Protein 1OQJ (pdb70)

Organism: Homo sapiens (NCBI:txid9606)

Solvent-accessible surface area: 10038 Å² total; per-residue (Å²): 127,72,23,30,0,19,8,1,14,0,44,183,26,118,9,20,1,4,61,89,85,0,46,10,36,0,58,102,42,135,0,0,63,32,130,120,112,74,11,6,0,108,104,0,6,113,109,18,55,92,46,137,93,193,42,20,27,109,8,1,95,0,10,23,63,49,0,75,103,17,12,98,67,52,136,1,33,6,63,93,45,126,173,61,58,44,133,102,22,125,134,82,71,18,0,1,26,2,36,4,62,179,34,152,11,29,3,8,43,126,77,0,41,9,35,0,57,85,41,127,0,0,62,26,114,107,109,70,12,12,1,110,77,0,14,99,91,24,22,65,87,83,182,101,64,15,29,138,16,2,96,0,22,48,20,33,1,84,129,0,30,90,77,38,36,5,48,14,51,87,41,120,167,74,59,49,128,99,84

Nearest PDB structures (foldseek):
  1oqj-assembly2_B  TM=9.437E-01  e=1.261E-17  Homo sapiens
  8j70-assembly1_A  TM=8.769E-01  e=4.399E-07  Homo sapiens
  8j71-assembly1_A  TM=8.563E-01  e=8.256E-07  Homo sapiens
  8j71-assembly1_B  TM=8.701E-01  e=1.347E-06  Homo sapiens
  1ufn-assembly1_A  TM=8.666E-01  e=1.355E-05  Mus musculus

InterPro domains:
  IPR000770 SAND domain [PF01342] (91-164)
  IPR000770 SAND domain [PS50864] (82-166)
  IPR000770 SAND domain [SM00258] (93-166)
  IPR010919 SAND-like domain superfamily [G3DSA:3.10.390.10] (86-182)
  IPR010919 SAND-like domain superfamily [SSF63763] (92-179)
  IPR059099 GMEB1/2/Spe-44-like domain [PF25892] (251-361)

Secondary structure (DSSP, 8-state):
--EEEEEEEETTEEEEEEGGG--TT-TTS--EEETTEEE-HHHHHHHTT-GGGS-HHHHSEETTEEHHHHHHTTSS--TTTTT---S---/---EEEEEEETTEEEEEEGGG--TT-TTSS-EEETTEEE-HHHHHHHHHTT-S--HHHH-EETTEEHHHHHHTTSS--TTTTT---S--

CATH classification: 3.10.390.10

GO terms:
  GO:0042802 identical protein binding (F, IPI)
  GO:0005515 protein binding (F, IPI)
  GO:0005737 cytoplasm (C, IDA)
  GO:0043066 negative regulation of apoptotic process (P, IDA)
  GO:0030674 protein-macromolecule adaptor activity (F, IDA)
  GO:0005634 nucleus (C, IDA)
  GO:0000978 RNA polymerase II cis-regulatory region sequence-specific DNA binding (F, IDA)
  GO:1990837 sequence-specific double-stranded DNA binding (F, IDA)
  GO:0001228 DNA-binding transcription activator activity, RNA polymerase II-specific (F, TAS)
  GO:0051008 Hsp27 protein binding (F, IPI)
  GO:0005634 nucleus (C, TAS)
  GO:0005654 nucleoplasm (C, IDA)

Sequence (179 aa):
DMEIAYPITCGESKAILLWKKFVCPGINVKCVKFNDQLISPKHFVHLAGKSTLKDWKRAIRLGGIMLRKMMDSGQIDFYQHDKVCSNTCRDMEIAYPITCGESKAILLWKKFVCPGINVKCVKFNDQLISPKHFVHLAGKSTLKDWKRAIRLGGIMLRKMMDSGQIDFYQHDKVCSNTC

Foldseek 3Di:
DDQDWAWKDFQHAIWIFRQQQCAPLQQAGQGIQHPNDGGGLVVRNVVSPNVVVVCSQQRMGGVNHRNVVCQVVVNRHHNVCVPGYPVPSD/DDFDWFWKDFANFIWIFGQQQCAPPQQFTQGIQGPNDGGGLVVRCVVRVVPDPDPSQQRMDTVNHRNVVCVVVVVDHHRVHVPGYPVPD

Radius of gyration: 16.33 Å; Cα contacts (8 Å, |Δi|>4): 373; chains: 2; bounding box: 36×46×46 Å

Structure (mmCIF, N/CA/C/O backbone):
data_1OQJ
#
_entry.id   1OQJ
#
_cell.length_a   40.946
_cell.length_b   49.077
_cell.length_c   88.903
_cell.angle_alpha   90.00
_cell.angle_beta   90.00
_cell.angle_gamma   90.00
#
_symmetry.space_group_name_H-M   'P 21 21 21'
#
loop_
_entity.id
_entity.type
_entity.pdbx_description
1 polymer 'Glucocorticoid Modulatory Element Binding protein-1'
2 non-polymer 'ZINC ION'
3 water water
#
loop_
_atom_site.group_PDB
_atom_site.id
_atom_site.type_symbol
_atom_site.label_atom_id
_atom_site.label_alt_id
_atom_site.label_comp_id
_atom_site.label_asym_id
_atom_site.label_entity_id
_atom_site.label_seq_id
_atom_site.pdbx_PDB_ins_code
_atom_site.Cartn_x
_atom_site.Cartn_y
_atom_site.Cartn_z
_atom_site.occupancy
_atom_site.B_iso_or_equiv
_atom_site.auth_seq_id
_atom_site.auth_comp_id
_atom_site.auth_asym_id
_atom_site.auth_atom_id
_atom_site.pdbx_PDB_model_num
ATOM 1 N N . ASP A 1 5 ? 25.144 24.535 6.158 1.00 29.98 90 ASP A N 1
ATOM 2 C CA . ASP A 1 5 ? 23.879 25.096 6.706 1.00 29.25 90 ASP A CA 1
ATOM 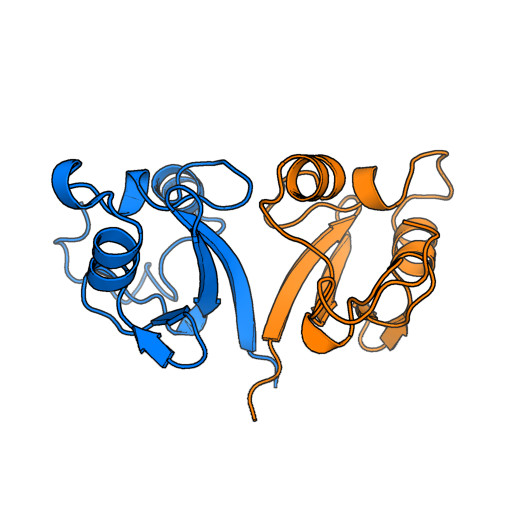3 C C . ASP A 1 5 ? 23.307 24.255 7.832 1.00 28.43 90 ASP A C 1
ATOM 4 O O . ASP A 1 5 ? 23.957 24.045 8.857 1.00 29.95 90 ASP A O 1
ATOM 5 N N . MET A 1 6 ? 22.082 23.774 7.647 1.00 26.17 91 MET A N 1
ATOM 6 C CA . MET A 1 6 ? 21.427 22.950 8.655 1.00 23.07 91 MET A CA 1
ATOM 7 C C . MET A 1 6 ? 21.226 21.537 8.129 1.00 19.97 91 MET A C 1
ATOM 8 O O . MET A 1 6 ? 21.097 21.329 6.924 1.00 20.62 91 MET A O 1
ATOM 13 N N . GLU A 1 7 ? 21.208 20.565 9.036 1.00 15.23 92 GLU A N 1
ATOM 14 C CA . GLU A 1 7 ? 21.012 19.175 8.646 1.00 11.84 92 GLU A CA 1
ATOM 15 C C . GLU A 1 7 ? 19.525 18.847 8.770 1.00 10.91 92 GLU A C 1
ATOM 16 O O . GLU A 1 7 ? 19.036 18.531 9.856 1.00 10.18 92 GLU A O 1
ATOM 22 N N . ILE A 1 8 ? 18.808 18.939 7.655 1.00 8.75 93 ILE A N 1
ATOM 23 C CA . ILE A 1 8 ? 17.377 18.655 7.638 1.00 9.22 93 ILE A CA 1
ATOM 24 C C . ILE A 1 8 ? 17.141 17.227 8.099 1.00 7.76 93 ILE A C 1
ATOM 25 O O . ILE A 1 8 ? 17.760 16.285 7.593 1.00 9.26 93 ILE A O 1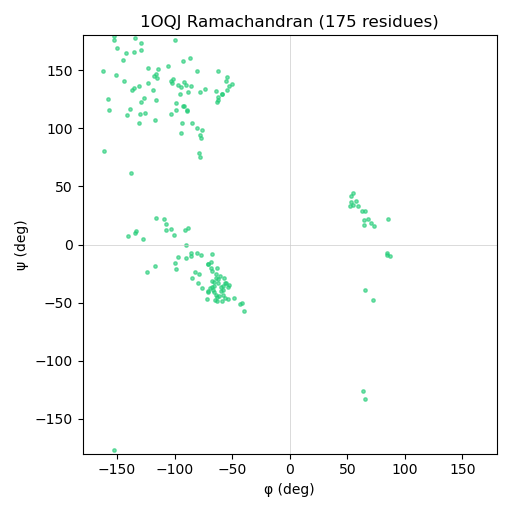
ATOM 30 N N . ALA A 1 9 ? 16.229 17.062 9.052 1.00 7.17 94 ALA A N 1
ATOM 31 C CA . ALA A 1 9 ? 15.959 15.742 9.604 1.00 7.39 94 ALA A CA 1
ATOM 32 C C . ALA A 1 9 ? 14.549 15.591 10.143 1.00 7.33 94 ALA A C 1
ATOM 33 O O . ALA A 1 9 ? 13.770 16.544 10.168 1.00 7.50 94 ALA A O 1
ATOM 35 N N . TYR A 1 10 ? 14.226 14.375 10.574 1.00 6.99 95 TYR A N 1
ATOM 36 C CA . TYR A 1 10 ? 12.919 14.084 11.152 1.00 6.63 95 TYR A CA 1
ATOM 37 C C . TYR A 1 10 ? 13.052 13.078 12.281 1.00 7.38 95 TYR A C 1
ATOM 38 O O . TYR A 1 10 ? 13.852 12.143 12.200 1.00 7.75 95 TYR A O 1
ATOM 47 N N . PRO A 1 11 ? 12.284 13.269 13.359 1.00 8.01 96 PRO A N 1
ATOM 48 C CA . PRO A 1 11 ? 12.335 12.337 14.485 1.00 8.15 96 PRO A CA 1
ATOM 49 C C . PRO A 1 11 ? 11.528 11.107 14.070 1.00 8.96 96 PRO A C 1
ATOM 50 O O . PRO A 1 11 ? 10.404 11.237 13.568 1.00 9.12 96 PRO A O 1
ATOM 54 N N . ILE A 1 12 ? 12.104 9.922 14.252 1.00 7.33 97 ILE A N 1
ATOM 55 C CA . ILE A 1 12 ? 11.415 8.687 13.888 1.00 9.16 97 ILE A CA 1
ATOM 56 C C . ILE A 1 12 ? 11.435 7.700 15.045 1.00 8.86 97 ILE A C 1
ATOM 57 O O . ILE A 1 12 ? 12.156 7.888 16.027 1.00 8.64 97 ILE A O 1
ATOM 62 N N . THR A 1 13 ? 10.626 6.653 14.927 1.00 7.30 98 THR A N 1
ATOM 63 C CA . THR A 1 13 ? 10.565 5.620 15.949 1.00 8.52 98 THR A CA 1
ATOM 64 C C . THR A 1 13 ? 10.392 4.257 15.301 1.00 8.29 98 THR A C 1
ATOM 65 O O . THR A 1 13 ? 10.077 4.142 14.115 1.00 9.48 98 THR A O 1
ATOM 69 N N . CYS A 1 14 ? 10.635 3.225 16.094 1.00 9.66 99 CYS A N 1
ATOM 70 C CA . CYS A 1 14 ? 10.447 1.848 15.669 1.00 9.10 99 CYS A CA 1
ATOM 71 C C . CYS A 1 14 ? 10.259 1.128 16.985 1.00 12.17 99 CYS A C 1
ATOM 72 O O . CYS A 1 14 ? 11.162 1.105 17.817 1.00 10.72 99 CYS A O 1
ATOM 75 N N . GLY A 1 15 ? 9.077 0.557 17.181 1.00 13.00 100 GLY A N 1
ATOM 76 C CA . GLY A 1 15 ? 8.811 -0.106 18.439 1.00 13.38 100 GLY A CA 1
ATOM 77 C C . GLY A 1 15 ? 8.870 0.979 19.497 1.00 13.43 100 GLY A C 1
ATOM 78 O O . GLY A 1 15 ? 8.204 2.007 19.369 1.00 14.22 100 GLY A O 1
ATOM 79 N N . GLU A 1 16 ? 9.682 0.778 20.528 1.00 13.88 101 GLU A N 1
ATOM 80 C CA . GLU A 1 16 ? 9.808 1.769 21.588 1.00 14.73 101 GLU A CA 1
ATOM 81 C C . GLU A 1 16 ? 11.146 2.498 21.508 1.00 14.58 101 GLU A C 1
ATOM 82 O O . GLU A 1 16 ? 11.579 3.129 22.472 1.00 15.47 101 GLU A O 1
ATOM 88 N N . SER A 1 17 ? 11.787 2.413 20.345 1.00 13.03 102 SER A N 1
ATOM 89 C CA . SER A 1 17 ? 13.077 3.059 20.117 1.00 12.06 102 SER A CA 1
ATOM 90 C C . SER A 1 17 ? 12.928 4.357 19.325 1.00 11.93 102 SER A C 1
ATOM 91 O O . SER A 1 17 ? 12.105 4.446 18.410 1.00 11.30 102 SER A O 1
ATOM 94 N N . LYS A 1 18 ? 13.733 5.356 19.682 1.00 10.19 103 LYS A N 1
ATOM 95 C CA . LYS A 1 18 ? 13.711 6.656 19.013 1.00 9.79 103 LYS A CA 1
ATOM 96 C C . LYS A 1 18 ? 15.030 6.916 18.299 1.00 9.36 103 LYS A C 1
ATOM 97 O O . LYS A 1 18 ? 16.100 6.562 18.796 1.00 10.51 103 LYS A O 1
ATOM 103 N N . ALA A 1 19 ? 14.948 7.548 17.136 1.00 7.78 104 ALA A N 1
ATOM 104 C CA . ALA A 1 19 ? 16.136 7.871 16.363 1.00 6.95 104 ALA A CA 1
ATOM 105 C C . ALA A 1 19 ? 15.851 9.096 15.512 1.00 7.35 104 ALA A C 1
ATOM 106 O O . ALA A 1 19 ? 14.748 9.652 15.558 1.00 8.76 104 ALA A O 1
ATOM 108 N N . ILE A 1 20 ? 16.851 9.519 14.747 1.00 6.88 105 ILE A N 1
ATOM 109 C CA . ILE A 1 20 ? 16.715 10.688 13.888 1.00 8.16 105 ILE A CA 1
ATOM 110 C C . ILE A 1 20 ? 17.089 10.342 12.456 1.00 8.63 105 ILE A C 1
ATOM 111 O O . ILE A 1 20 ? 18.167 9.812 12.198 1.00 8.63 105 ILE A O 1
ATOM 116 N N . LEU A 1 21 ? 16.186 10.635 11.528 1.00 7.01 106 LEU A N 1
ATOM 117 C CA . LEU A 1 21 ? 16.434 10.374 10.115 1.00 6.45 106 LEU A CA 1
ATOM 118 C C . LEU A 1 21 ? 17.045 11.622 9.481 1.00 7.45 106 LEU A C 1
ATOM 119 O O . LEU A 1 21 ? 16.428 12.684 9.499 1.00 7.83 106 LEU A O 1
ATOM 124 N N . LEU A 1 22 ? 18.260 11.502 8.947 1.00 7.31 107 LEU A N 1
ATOM 125 C CA . LEU A 1 22 ? 18.906 12.632 8.275 1.00 7.93 107 LEU A CA 1
ATOM 126 C C . LEU A 1 22 ? 18.356 12.565 6.854 1.00 8.46 107 LEU A C 1
ATOM 127 O O . LEU A 1 22 ? 18.765 11.720 6.053 1.00 8.87 107 LEU A O 1
ATOM 132 N N . TRP A 1 23 ? 17.428 13.466 6.542 1.00 8.60 108 TRP A N 1
ATOM 133 C CA . TRP A 1 23 ? 16.753 13.444 5.250 1.00 7.77 108 TRP A CA 1
ATOM 134 C C . TRP A 1 23 ? 17.577 13.446 3.972 1.00 7.28 108 TRP A C 1
ATOM 135 O O . TRP A 1 23 ? 17.299 12.659 3.067 1.00 6.62 108 TRP A O 1
ATOM 146 N N . LYS A 1 24 ? 18.570 14.319 3.866 1.00 7.73 109 LYS A N 1
ATOM 147 C CA . LYS A 1 24 ? 19.356 14.332 2.641 1.00 7.78 109 LYS A CA 1
ATOM 148 C C . LYS A 1 24 ? 20.212 13.079 2.475 1.00 7.73 109 LYS A C 1
ATOM 149 O O . LYS A 1 24 ? 20.610 12.751 1.361 1.00 8.65 109 LYS A O 1
ATOM 155 N N . LYS A 1 25 ? 20.475 12.370 3.573 1.00 8.52 110 LYS A N 1
ATOM 156 C CA . LYS A 1 25 ? 21.254 11.130 3.512 1.00 8.41 110 LYS A CA 1
ATOM 157 C C . LYS A 1 25 ? 20.338 9.940 3.196 1.00 7.93 110 LYS A C 1
ATOM 158 O O . LYS A 1 25 ? 20.809 8.836 2.919 1.00 8.05 110 LYS A O 1
ATOM 164 N N . PHE A 1 26 ? 19.031 10.184 3.244 1.00 8.41 111 PHE A N 1
ATOM 165 C CA . PHE A 1 26 ? 18.003 9.171 2.984 1.00 7.30 111 PHE A CA 1
ATOM 166 C C . PHE A 1 26 ? 17.867 8.988 1.468 1.00 7.60 111 PHE A C 1
ATOM 167 O O . PHE A 1 26 ? 16.937 9.496 0.846 1.00 8.13 111 PHE A O 1
ATOM 175 N N . VAL A 1 27 ? 18.806 8.242 0.893 1.00 7.58 112 VAL A N 1
ATOM 176 C CA . VAL A 1 27 ? 18.867 8.009 -0.547 1.00 9.07 112 VAL A CA 1
ATOM 177 C C . VAL A 1 27 ? 18.350 6.632 -0.953 1.00 8.21 112 VAL A C 1
ATOM 178 O O . VAL A 1 27 ? 18.620 5.638 -0.282 1.00 9.32 112 VAL A O 1
ATOM 182 N N . CYS A 1 28 ? 17.605 6.577 -2.053 1.00 7.63 113 CYS A N 1
ATOM 183 C CA . CYS A 1 28 ? 17.062 5.307 -2.532 1.00 8.90 113 CYS A CA 1
ATOM 184 C C . CYS A 1 28 ? 18.188 4.294 -2.721 1.00 9.18 113 CYS A C 1
ATOM 185 O O . CYS A 1 28 ? 19.252 4.638 -3.235 1.00 10.06 113 CYS A O 1
ATOM 188 N N . PRO A 1 29 ? 17.949 3.014 -2.369 1.00 9.85 114 PRO A N 1
ATOM 189 C CA . PRO A 1 29 ? 16.725 2.423 -1.813 1.00 10.21 114 PRO A CA 1
ATOM 190 C C . PRO A 1 29 ? 16.620 2.467 -0.288 1.00 10.04 114 PRO A C 1
ATOM 191 O O . PRO A 1 29 ? 15.797 1.763 0.308 1.00 10.23 114 PRO A O 1
ATOM 195 N N . GLY A 1 30 ? 17.475 3.276 0.330 1.00 9.46 115 GLY A N 1
ATOM 196 C CA . GLY A 1 30 ? 17.470 3.461 1.770 1.00 11.16 115 GLY A CA 1
ATOM 197 C C . GLY A 1 30 ? 17.814 2.337 2.730 1.00 10.21 115 GLY A C 1
ATOM 198 O O . GLY A 1 30 ? 18.483 2.581 3.735 1.00 9.99 115 GLY A O 1
ATOM 199 N N . ILE A 1 31 ? 17.378 1.116 2.438 1.00 10.81 116 ILE A N 1
ATOM 200 C CA . ILE A 1 31 ? 17.597 -0.016 3.341 1.00 11.30 116 ILE A CA 1
ATOM 201 C C . ILE A 1 31 ? 18.986 -0.155 3.981 1.00 10.26 116 ILE A C 1
ATOM 202 O O . ILE A 1 31 ? 19.089 -0.295 5.206 1.00 9.87 116 ILE A O 1
ATOM 207 N N . ASN A 1 32 ? 20.046 -0.106 3.177 1.00 10.54 117 ASN A N 1
ATOM 208 C CA . ASN A 1 32 ? 21.403 -0.237 3.711 1.00 11.42 117 ASN A CA 1
ATOM 209 C C . ASN A 1 32 ? 22.201 1.059 3.673 1.00 11.23 117 ASN A C 1
ATOM 210 O O . ASN A 1 32 ? 23.433 1.041 3.703 1.00 13.72 117 ASN A O 1
ATOM 215 N N . VAL A 1 33 ? 21.496 2.182 3.620 1.00 10.14 118 VAL A N 1
ATOM 216 C CA . VAL A 1 33 ? 22.145 3.486 3.578 1.00 9.56 118 VAL A CA 1
ATOM 217 C C . VAL A 1 33 ? 22.225 4.036 4.993 1.00 9.51 118 VAL A C 1
ATOM 218 O O . VAL A 1 33 ? 21.224 4.052 5.709 1.00 9.78 118 VAL A O 1
ATOM 222 N N . LYS A 1 34 ? 23.411 4.477 5.402 1.00 11.01 119 LYS A N 1
ATOM 223 C CA . LYS A 1 34 ? 23.573 5.021 6.743 1.00 10.71 119 LYS A CA 1
ATOM 224 C C . LYS A 1 34 ? 22.980 6.425 6.775 1.00 12.23 119 LYS A C 1
ATOM 225 O O . LYS A 1 34 ? 23.609 7.400 6.358 1.00 14.77 119 LYS A O 1
ATOM 231 N N . CYS A 1 35 ? 21.748 6.511 7.265 1.00 8.54 120 CYS A N 1
ATOM 232 C CA . CYS A 1 35 ? 21.039 7.778 7.322 1.00 8.75 120 CYS A CA 1
ATOM 233 C C . CYS A 1 35 ? 20.229 7.954 8.601 1.00 9.34 120 CYS A C 1
ATOM 234 O O . CYS A 1 35 ? 19.466 8.909 8.734 1.00 10.01 120 CYS A O 1
ATOM 237 N N . VAL A 1 36 ? 20.395 7.032 9.541 1.00 8.54 121 VAL A N 1
ATOM 238 C CA . VAL A 1 36 ? 19.671 7.101 10.803 1.00 9.07 121 VAL A CA 1
ATOM 239 C C . VAL A 1 36 ? 20.631 7.288 11.971 1.00 8.42 121 VAL A C 1
ATOM 240 O O . VAL A 1 36 ? 21.560 6.501 12.144 1.00 9.58 121 VAL A O 1
ATOM 244 N N . LYS A 1 37 ? 20.416 8.334 12.764 1.00 8.21 122 LYS A N 1
ATOM 245 C CA . LYS A 1 37 ? 21.266 8.573 13.925 1.00 9.23 122 LYS A CA 1
ATOM 246 C C . LYS A 1 37 ? 20.590 7.897 15.116 1.00 10.08 122 LYS A C 1
ATOM 247 O O . LYS A 1 37 ? 19.457 8.231 15.475 1.00 9.73 122 LYS A O 1
ATOM 253 N N . PHE A 1 38 ? 21.289 6.933 15.708 1.00 9.35 123 PHE A N 1
ATOM 254 C CA . PHE A 1 38 ? 20.779 6.172 16.841 1.00 9.66 123 PHE A CA 1
ATOM 255 C C . PHE A 1 38 ? 21.922 6.008 17.835 1.00 10.57 123 PHE A C 1
ATOM 256 O O . PHE A 1 38 ? 22.940 5.390 17.519 1.00 10.35 123 PHE A O 1
ATOM 264 N N . ASN A 1 39 ? 21.749 6.571 19.027 1.00 11.64 124 ASN A N 1
ATOM 265 C CA . ASN A 1 39 ? 22.772 6.524 20.067 1.00 13.26 124 ASN A CA 1
ATOM 266 C C . ASN A 1 39 ? 24.105 7.077 19.569 1.00 13.78 124 ASN A C 1
ATOM 267 O O . ASN A 1 39 ? 25.176 6.515 19.814 1.00 14.53 124 ASN A O 1
ATOM 272 N N . ASP A 1 40 ? 24.008 8.203 18.867 1.00 14.93 125 ASP A N 1
ATOM 273 C CA . ASP A 1 40 ? 25.146 8.927 18.310 1.00 16.28 125 ASP A CA 1
ATOM 274 C C . ASP A 1 40 ? 25.924 8.171 17.240 1.00 14.69 125 ASP A C 1
ATOM 275 O O . ASP A 1 40 ? 27.086 8.479 16.973 1.00 17.76 125 ASP A O 1
ATOM 280 N N . GLN A 1 41 ? 25.284 7.180 16.633 1.00 12.89 126 GLN A N 1
ATOM 281 C CA . GLN A 1 41 ? 25.919 6.410 15.576 1.00 12.24 126 GLN A CA 1
ATOM 282 C C . GLN A 1 41 ? 25.048 6.486 14.327 1.00 10.25 126 GLN A C 1
ATOM 283 O O . GLN A 1 41 ? 23.825 6.418 14.421 1.00 11.66 126 GLN A O 1
ATOM 289 N N . LEU A 1 42 ? 25.672 6.643 13.164 1.00 11.38 127 LEU A N 1
ATOM 290 C CA . LEU A 1 42 ? 24.915 6.700 11.923 1.00 11.94 127 LEU A CA 1
ATOM 291 C C . LEU A 1 42 ? 24.785 5.266 11.424 1.00 11.68 127 LEU A C 1
ATOM 292 O O .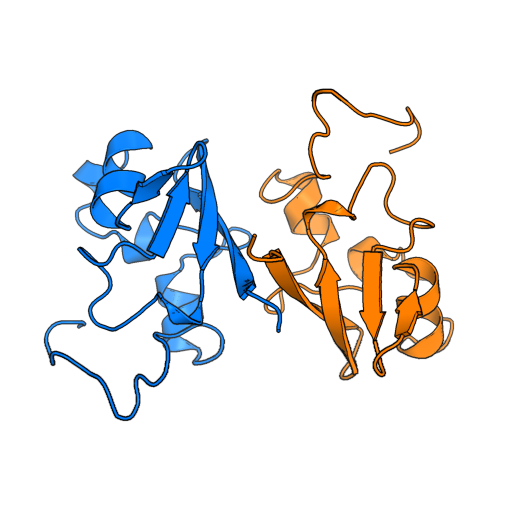 LEU A 1 42 ? 25.791 4.615 11.113 1.00 13.96 127 LEU A O 1
ATOM 297 N N . ILE A 1 43 ? 23.554 4.768 11.369 1.00 9.37 128 ILE A N 1
ATOM 298 C CA . ILE A 1 43 ? 23.305 3.403 10.916 1.00 8.82 128 ILE A CA 1
ATOM 299 C C . ILE A 1 43 ? 22.228 3.372 9.841 1.00 7.98 128 ILE A C 1
ATOM 300 O O . ILE A 1 43 ? 21.598 4.384 9.541 1.00 9.13 128 ILE A O 1
ATOM 305 N N . SER A 1 44 ? 22.017 2.199 9.263 1.00 9.12 129 SER A N 1
ATOM 306 C CA . SER A 1 44 ? 21.014 2.049 8.222 1.00 7.99 129 SER A CA 1
ATOM 307 C C . SER A 1 44 ? 19.641 1.755 8.812 1.00 8.64 129 SER A C 1
ATOM 308 O O . SER A 1 44 ? 19.522 1.336 9.962 1.00 8.92 129 SER A O 1
ATOM 311 N N . PRO A 1 45 ? 18.581 1.982 8.023 1.00 10.06 130 PRO A N 1
ATOM 312 C CA . PRO A 1 45 ? 17.220 1.714 8.488 1.00 9.04 130 PRO A CA 1
ATOM 313 C C . PRO A 1 45 ? 17.083 0.228 8.848 1.00 9.27 130 PRO A C 1
ATOM 314 O O . PRO A 1 45 ? 16.390 -0.122 9.801 1.00 10.39 130 PRO A O 1
ATOM 318 N N . LYS A 1 46 ? 17.746 -0.639 8.084 1.00 9.83 131 LYS A N 1
ATOM 319 C CA . LYS A 1 46 ? 17.681 -2.073 8.350 1.00 10.20 131 LYS A CA 1
ATOM 320 C C . LYS A 1 46 ? 18.235 -2.380 9.736 1.00 10.61 131 LYS A C 1
ATOM 321 O O . LYS A 1 46 ? 17.647 -3.159 10.488 1.00 11.01 131 LYS A O 1
ATOM 327 N N . HIS A 1 47 ? 19.361 -1.765 10.082 1.00 10.34 132 HIS A N 1
ATOM 328 C CA . HIS A 1 47 ? 19.955 -2.003 11.392 1.00 9.53 132 HIS A CA 1
ATOM 329 C C . HIS A 1 47 ? 19.138 -1.375 12.512 1.00 9.64 132 HIS A C 1
ATOM 330 O O . HIS A 1 47 ? 18.972 -1.980 13.573 1.00 8.98 132 HIS A O 1
ATOM 337 N N . PHE A 1 48 ? 18.620 -0.172 12.286 1.00 9.47 133 PHE A N 1
ATOM 338 C CA . PHE A 1 48 ? 17.801 0.472 13.302 1.00 9.67 133 PHE A CA 1
ATOM 339 C C . PHE A 1 48 ? 16.598 -0.418 13.614 1.00 9.24 133 PHE A C 1
ATOM 340 O O . PHE A 1 48 ? 16.291 -0.684 14.776 1.00 10.05 133 PHE A O 1
ATOM 348 N N . VAL A 1 49 ? 15.924 -0.880 12.566 1.00 10.18 134 VAL A N 1
ATOM 349 C CA . VAL A 1 49 ? 14.759 -1.739 12.725 1.00 9.97 134 VAL A CA 1
ATOM 350 C C . VAL A 1 49 ? 15.112 -3.022 13.474 1.00 9.68 134 VAL A C 1
ATOM 351 O O . VAL A 1 49 ? 14.345 -3.486 14.321 1.00 10.14 134 VAL A O 1
ATOM 355 N N . HIS A 1 50 ? 16.278 -3.587 13.177 1.00 9.84 135 HIS A N 1
ATOM 356 C CA . HIS A 1 50 ? 16.686 -4.808 13.850 1.00 11.32 135 HIS A CA 1
ATOM 357 C C . HIS A 1 50 ? 16.904 -4.574 15.336 1.00 11.52 135 HIS A C 1
ATOM 358 O O . HIS A 1 50 ? 16.422 -5.341 16.171 1.00 11.73 135 HIS A O 1
ATOM 365 N N . LEU A 1 51 ? 17.643 -3.517 15.659 1.00 11.63 136 LEU A N 1
ATOM 366 C CA . LEU A 1 51 ? 17.932 -3.189 17.049 1.00 10.14 136 LEU A CA 1
ATOM 367 C C . LEU A 1 51 ? 16.668 -2.830 17.819 1.00 11.25 136 LEU A C 1
ATOM 368 O O . LEU A 1 51 ? 16.591 -3.038 19.033 1.00 13.01 136 LEU A O 1
ATOM 373 N N . ALA A 1 52 ? 15.679 -2.291 17.109 1.00 11.35 137 ALA A N 1
ATOM 374 C CA . ALA A 1 52 ? 14.410 -1.911 17.716 1.00 11.54 137 ALA A CA 1
ATOM 375 C C . ALA A 1 52 ? 13.515 -3.140 17.877 1.00 12.35 137 ALA A C 1
ATOM 376 O O . ALA A 1 52 ? 12.445 -3.059 18.481 1.00 14.07 137 ALA A O 1
ATOM 378 N N . GLY A 1 53 ? 13.957 -4.264 17.315 1.00 12.01 138 GLY A N 1
ATOM 379 C CA . GLY A 1 53 ? 13.221 -5.512 17.433 1.00 13.64 138 GLY A CA 1
ATOM 380 C C . GLY A 1 53 ? 12.099 -5.805 16.457 1.00 13.80 138 GLY A C 1
ATOM 381 O O . GLY A 1 53 ? 11.237 -6.638 16.752 1.00 15.82 138 GLY A O 1
ATOM 382 N N . LYS A 1 54 ? 12.104 -5.166 15.291 1.00 12.91 139 LYS A N 1
ATOM 383 C CA . LYS A 1 54 ? 11.041 -5.387 14.311 1.00 14.36 139 LYS A CA 1
ATOM 384 C C . LYS A 1 54 ? 11.482 -6.014 12.984 1.00 14.53 139 LYS A C 1
ATOM 385 O O . LYS A 1 54 ? 10.794 -5.864 11.973 1.00 14.92 139 LYS A O 1
ATOM 391 N N . SER A 1 55 ? 12.612 -6.715 12.978 1.00 14.07 140 SER A N 1
ATOM 392 C CA . SER A 1 55 ? 13.102 -7.350 11.756 1.00 15.59 140 SER A CA 1
ATOM 393 C C . SER A 1 55 ? 12.175 -8.440 11.222 1.00 16.55 140 SER A C 1
ATOM 394 O O . SER A 1 55 ? 12.183 -8.731 10.026 1.00 16.18 140 SER A O 1
ATOM 397 N N . THR A 1 56 ? 11.385 -9.045 12.103 1.00 17.68 141 THR A N 1
ATOM 398 C CA . THR A 1 56 ? 10.476 -10.114 11.692 1.00 19.63 141 THR A CA 1
ATOM 399 C C . THR A 1 56 ? 9.344 -9.643 10.786 1.00 20.79 141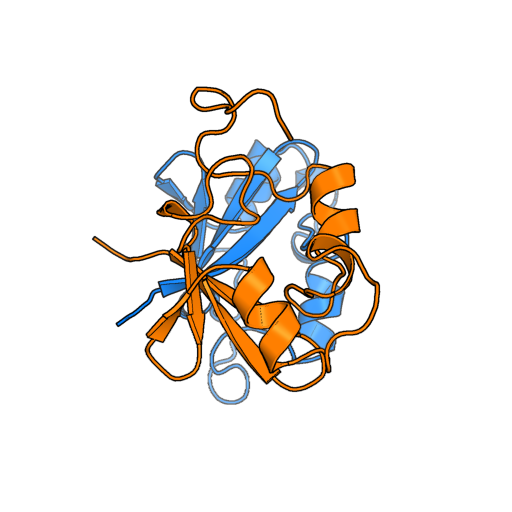 THR A C 1
ATOM 400 O O . THR A 1 56 ? 8.594 -10.455 10.247 1.00 22.37 141 THR A O 1
ATOM 404 N N . LEU A 1 57 ? 9.220 -8.334 10.614 1.00 20.57 142 LEU A N 1
ATOM 405 C CA . LEU A 1 57 ? 8.171 -7.781 9.766 1.00 20.93 142 LEU A CA 1
ATOM 406 C C . LEU A 1 57 ? 8.589 -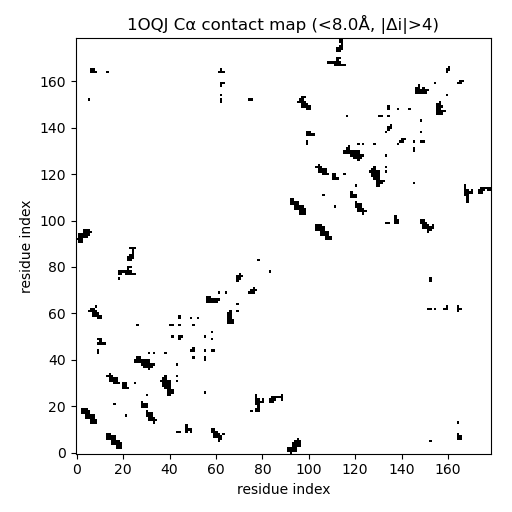7.810 8.300 1.00 20.54 142 LEU A C 1
ATOM 407 O O . LEU A 1 57 ? 7.745 -7.816 7.400 1.00 21.47 142 LEU A O 1
ATOM 412 N N . LYS A 1 58 ? 9.898 -7.837 8.070 1.00 20.65 143 LYS A N 1
ATOM 413 C CA . LYS A 1 58 ? 10.456 -7.849 6.724 1.00 20.52 143 LYS A CA 1
ATOM 414 C C . LYS A 1 58 ? 9.908 -6.700 5.886 1.00 19.20 143 LYS A C 1
ATOM 415 O O . LYS A 1 58 ? 9.587 -6.872 4.712 1.00 19.81 143 LYS A O 1
ATOM 421 N N . ASP A 1 59 ? 9.799 -5.529 6.504 1.00 17.98 144 ASP A N 1
ATOM 422 C CA . ASP A 1 59 ? 9.307 -4.341 5.815 1.00 16.94 144 ASP A CA 1
ATOM 423 C C . ASP A 1 59 ? 9.727 -3.117 6.619 1.00 14.39 144 ASP A C 1
ATOM 424 O O . ASP A 1 59 ? 8.929 -2.559 7.374 1.00 13.19 144 ASP A O 1
ATOM 429 N N . TRP A 1 60 ? 10.978 -2.700 6.458 1.00 13.72 145 TRP A N 1
ATOM 430 C CA . TRP A 1 60 ? 11.479 -1.558 7.209 1.00 11.58 145 TRP A CA 1
ATOM 431 C C . TRP A 1 60 ? 10.656 -0.288 7.033 1.00 11.68 145 TRP A C 1
ATOM 432 O O . TRP A 1 60 ? 10.532 0.496 7.970 1.00 11.22 145 TRP A O 1
ATOM 443 N N . LYS A 1 61 ? 10.083 -0.093 5.848 1.00 12.41 146 LYS A N 1
ATOM 444 C CA . LYS A 1 61 ? 9.287 1.104 5.590 1.00 10.71 146 LYS A CA 1
ATOM 445 C C . LYS A 1 61 ? 8.001 1.129 6.404 1.00 11.56 146 LYS A C 1
ATOM 446 O O . LYS A 1 61 ? 7.432 2.192 6.631 1.00 10.53 146 LYS A O 1
ATOM 452 N N . ARG A 1 62 ? 7.532 -0.038 6.834 1.00 11.98 147 ARG A N 1
ATOM 453 C CA . ARG A 1 62 ? 6.326 -0.086 7.644 1.00 13.34 147 ARG A CA 1
ATOM 454 C C . ARG A 1 62 ? 6.670 -0.204 9.130 1.00 11.37 147 ARG A C 1
ATOM 455 O O . ARG A 1 62 ? 5.861 0.144 9.988 1.00 12.47 147 ARG A O 1
ATOM 463 N N . ALA A 1 63 ? 7.880 -0.677 9.427 1.00 10.83 148 ALA A N 1
ATOM 464 C CA . ALA A 1 63 ? 8.338 -0.830 10.807 1.00 10.84 148 ALA A CA 1
ATOM 465 C C . ALA A 1 63 ? 8.713 0.524 11.409 1.00 10.72 148 ALA A C 1
ATOM 466 O O . ALA A 1 63 ? 8.484 0.775 12.591 1.00 11.78 148 ALA A O 1
ATOM 468 N N . ILE A 1 64 ? 9.305 1.389 10.590 1.00 10.36 149 ILE A N 1
ATOM 469 C CA . ILE A 1 64 ? 9.692 2.719 11.047 1.00 9.17 149 ILE A CA 1
ATOM 470 C C . ILE A 1 64 ? 8.508 3.667 10.920 1.00 9.50 149 ILE A C 1
ATOM 471 O O . ILE A 1 64 ? 7.803 3.660 9.911 1.00 9.84 149 ILE A O 1
ATOM 476 N N . ARG A 1 65 ? 8.298 4.487 11.944 1.00 8.79 150 ARG A N 1
ATOM 477 C CA . ARG A 1 65 ? 7.202 5.446 11.942 1.00 9.21 150 ARG A CA 1
ATOM 478 C C . ARG A 1 65 ? 7.725 6.865 12.146 1.00 8.39 150 ARG A C 1
ATOM 479 O O . ARG A 1 65 ? 8.776 7.078 12.748 1.00 8.45 150 ARG A O 1
ATOM 487 N N . LEU A 1 66 ? 6.987 7.830 11.616 1.00 8.90 151 LEU A N 1
ATOM 488 C CA . LEU A 1 66 ? 7.336 9.233 11.741 1.00 9.67 151 LEU A CA 1
ATOM 489 C C . LEU A 1 66 ? 6.033 9.862 12.223 1.00 11.14 151 LEU A C 1
ATOM 490 O O . LEU A 1 66 ? 5.037 9.872 11.504 1.00 10.82 151 LEU A O 1
ATOM 495 N N . GLY A 1 67 ? 6.030 10.349 13.457 1.00 11.68 152 GLY A N 1
ATOM 496 C CA . GLY A 1 67 ? 4.812 10.917 14.002 1.00 12.35 152 GLY A CA 1
ATOM 497 C C . GLY A 1 67 ? 3.726 9.856 14.096 1.00 13.27 152 GLY A C 1
ATOM 498 O O . GLY A 1 67 ? 2.537 10.160 13.993 1.00 14.36 152 GLY A O 1
ATOM 499 N N . GLY A 1 68 ? 4.136 8.602 14.275 1.00 12.40 153 GLY A N 1
ATOM 500 C CA . GLY A 1 68 ? 3.181 7.510 14.395 1.00 11.26 153 GLY A CA 1
ATOM 501 C C . GLY A 1 68 ? 2.696 6.926 13.081 1.00 11.69 153 GLY A C 1
ATOM 502 O O . GLY A 1 68 ? 2.020 5.888 13.061 1.00 14.54 153 GLY A O 1
ATOM 503 N N . ILE A 1 69 ? 3.038 7.584 11.980 1.00 10.74 154 ILE A N 1
ATOM 504 C CA . ILE A 1 69 ? 2.630 7.128 10.657 1.00 10.40 154 ILE A CA 1
ATOM 505 C C . ILE A 1 69 ? 3.750 6.326 10.002 1.00 9.87 154 ILE A C 1
ATOM 506 O O . ILE A 1 69 ? 4.918 6.705 10.074 1.00 10.15 154 ILE A O 1
ATOM 511 N N . MET A 1 70 ? 3.396 5.212 9.370 1.00 10.96 155 MET A N 1
ATOM 512 C CA . MET A 1 70 ? 4.394 4.388 8.702 1.00 11.46 155 MET A CA 1
ATOM 513 C C . MET A 1 70 ? 5.193 5.243 7.722 1.00 10.09 155 MET A C 1
ATOM 514 O O . MET A 1 70 ? 4.623 6.014 6.946 1.00 9.41 155 MET A O 1
ATOM 519 N N . LEU A 1 71 ? 6.514 5.110 7.761 1.00 8.88 156 LEU A N 1
ATOM 520 C CA . LEU A 1 71 ? 7.374 5.880 6.871 1.00 9.15 156 LEU A CA 1
ATOM 521 C C . LEU A 1 71 ? 6.945 5.681 5.417 1.00 9.13 156 LEU A C 1
ATOM 522 O O . LEU A 1 71 ? 6.983 6.614 4.616 1.00 8.41 156 LEU A O 1
ATOM 527 N N . ARG A 1 72 ? 6.525 4.464 5.085 1.00 8.23 157 ARG A N 1
ATOM 528 C CA . ARG A 1 72 ? 6.064 4.138 3.737 1.00 9.75 157 ARG A CA 1
ATOM 529 C C . ARG A 1 72 ? 5.049 5.157 3.213 1.00 9.13 157 ARG A C 1
ATOM 530 O O . ARG A 1 72 ? 5.146 5.614 2.074 1.00 9.13 157 ARG A O 1
ATOM 538 N N . LYS A 1 73 ? 4.078 5.519 4.044 1.00 9.18 158 LYS A N 1
ATOM 539 C CA . LYS A 1 73 ? 3.049 6.467 3.622 1.00 8.71 158 LYS A CA 1
ATOM 540 C C . LYS A 1 73 ? 3.584 7.880 3.445 1.00 8.17 158 LYS A C 1
ATOM 541 O O . LYS A 1 73 ? 3.167 8.599 2.534 1.00 9.43 158 LYS A O 1
ATOM 547 N N . MET A 1 74 ? 4.503 8.286 4.315 1.00 9.26 159 MET A N 1
ATOM 548 C CA . MET A 1 74 ? 5.077 9.621 4.207 1.00 8.20 159 MET A CA 1
ATOM 549 C C . MET A 1 74 ? 5.926 9.699 2.938 1.00 8.32 159 MET A C 1
ATOM 550 O O . MET A 1 74 ? 6.028 10.752 2.311 1.00 9.06 159 MET A O 1
ATOM 555 N N . MET A 1 75 ? 6.526 8.574 2.560 1.00 7.73 160 MET A N 1
ATOM 556 C CA . MET A 1 75 ? 7.332 8.504 1.348 1.00 7.85 160 MET A CA 1
ATOM 557 C C . MET A 1 75 ? 6.423 8.551 0.120 1.00 9.05 160 MET A C 1
ATOM 558 O O . MET A 1 75 ? 6.680 9.295 -0.827 1.00 9.12 160 MET A O 1
ATOM 563 N N . ASP A 1 76 ? 5.358 7.754 0.142 1.00 8.82 161 ASP A N 1
ATOM 564 C CA . ASP A 1 76 ? 4.419 7.720 -0.974 1.00 9.26 161 ASP A CA 1
ATOM 565 C C . ASP A 1 76 ? 3.746 9.070 -1.181 1.00 9.67 161 ASP A C 1
ATOM 566 O O . ASP A 1 76 ? 3.372 9.414 -2.301 1.00 9.93 161 ASP A O 1
ATOM 571 N N . SER A 1 77 ? 3.583 9.830 -0.102 1.00 9.65 162 SER A N 1
ATOM 572 C CA . SER A 1 77 ? 2.943 11.140 -0.198 1.00 9.88 162 SER A CA 1
ATOM 573 C C . SER A 1 77 ? 3.849 12.139 -0.909 1.00 9.99 162 SER A C 1
ATOM 574 O O . SER A 1 77 ? 3.394 13.195 -1.349 1.00 10.43 162 SER A O 1
ATOM 577 N N . GLY A 1 78 ? 5.133 11.803 -1.010 1.00 9.72 163 GLY A N 1
ATOM 578 C CA . GLY A 1 78 ? 6.082 12.683 -1.671 1.00 9.96 163 GLY A CA 1
ATOM 579 C C . GLY A 1 78 ? 6.645 13.764 -0.769 1.00 10.73 163 GLY A C 1
ATOM 580 O O . GLY A 1 78 ? 7.561 14.492 -1.158 1.00 12.49 163 GLY A O 1
ATOM 581 N N . GLN A 1 79 ? 6.103 13.873 0.439 1.00 10.59 164 GLN A N 1
ATOM 582 C CA . GLN A 1 79 ? 6.555 14.889 1.381 1.00 11.16 164 GLN A CA 1
ATOM 583 C C . GLN A 1 79 ? 7.847 14.495 2.083 1.00 11.18 164 GLN A C 1
ATOM 584 O O . GLN A 1 79 ? 8.667 15.354 2.413 1.00 11.75 164 GLN A O 1
ATOM 590 N N . ILE A 1 80 ? 8.026 13.201 2.322 1.00 10.56 165 ILE A N 1
ATOM 591 C CA . ILE A 1 80 ? 9.235 12.724 2.976 1.00 10.64 165 ILE A CA 1
ATOM 592 C C . ILE A 1 80 ? 9.712 11.455 2.274 1.00 8.78 165 ILE A C 1
ATOM 593 O O . ILE A 1 80 ? 9.775 10.375 2.865 1.00 10.23 165 ILE A O 1
ATOM 598 N N . ASP A 1 81 ? 10.037 11.604 0.996 1.00 8.75 166 ASP A N 1
ATOM 599 C CA . ASP A 1 81 ? 10.523 10.502 0.174 1.00 8.12 166 ASP A CA 1
ATOM 600 C C . ASP A 1 81 ? 12.047 10.606 0.105 1.00 8.34 166 ASP A C 1
ATOM 601 O O . ASP A 1 81 ? 12.633 11.548 0.636 1.00 8.67 166 ASP A O 1
ATOM 606 N N . PHE A 1 82 ? 12.695 9.642 -0.538 1.00 7.50 167 PHE A N 1
ATOM 607 C CA . PHE A 1 82 ? 14.150 9.676 -0.654 1.00 7.53 167 PHE A CA 1
ATOM 608 C C . PHE A 1 82 ? 14.617 11.001 -1.253 1.00 8.14 167 PHE A C 1
ATOM 609 O O . PHE A 1 82 ? 13.965 11.553 -2.146 1.00 7.95 167 PHE A O 1
ATOM 617 N N . TYR A 1 83 ? 15.755 11.501 -0.782 1.00 8.15 168 TYR A N 1
ATOM 618 C CA . TYR A 1 83 ? 16.304 12.751 -1.302 1.00 7.72 168 TYR A CA 1
ATOM 619 C C . TYR A 1 83 ? 16.630 12.602 -2.789 1.00 8.04 168 TYR A C 1
ATOM 620 O O . TYR A 1 83 ? 17.339 11.673 -3.191 1.00 8.37 168 TYR A O 1
ATOM 629 N N . GLN A 1 84 ? 16.106 13.521 -3.598 1.00 9.07 169 GLN A N 1
ATOM 630 C CA . GLN A 1 84 ? 16.319 13.517 -5.047 1.00 8.88 169 GLN A CA 1
ATOM 631 C C . GLN A 1 84 ? 15.826 12.237 -5.712 1.00 9.20 169 GLN A C 1
ATOM 632 O O . GLN A 1 84 ? 16.392 11.796 -6.710 1.00 9.34 169 GLN A O 1
ATOM 638 N N . HIS A 1 85 ? 14.757 11.651 -5.184 1.00 9.22 170 HIS A N 1
ATOM 639 C CA . HIS A 1 85 ? 14.257 10.398 -5.737 1.00 9.53 170 HIS A CA 1
ATOM 640 C C . HIS A 1 85 ? 13.891 10.437 -7.215 1.00 11.54 170 HIS A C 1
ATOM 641 O O . HIS A 1 85 ? 13.971 9.415 -7.898 1.00 12.17 170 HIS A O 1
ATOM 648 N N . ASP A 1 86 ? 13.494 11.601 -7.715 1.00 12.18 171 ASP A N 1
ATOM 649 C CA . ASP A 1 86 ? 13.127 11.692 -9.120 1.00 14.59 171 ASP A CA 1
ATOM 650 C C . ASP A 1 86 ? 14.327 11.506 -10.049 1.00 14.48 171 ASP A C 1
ATOM 651 O O . ASP A 1 86 ? 14.153 11.262 -11.241 1.00 16.09 171 ASP A O 1
ATOM 656 N N . LYS A 1 87 ? 15.540 11.603 -9.509 1.00 13.88 172 LYS A N 1
ATOM 657 C CA . LYS A 1 87 ? 16.746 11.450 -10.326 1.00 14.33 172 LYS A CA 1
ATOM 658 C C . LYS A 1 87 ? 17.690 10.359 -9.830 1.00 13.90 172 LYS A C 1
ATOM 659 O O . LYS A 1 87 ? 18.491 9.820 -10.595 1.00 13.98 172 LYS A O 1
ATOM 665 N N . VAL A 1 88 ? 17.590 10.037 -8.546 1.00 11.27 173 VAL A N 1
ATOM 666 C CA . VAL A 1 88 ? 18.443 9.027 -7.934 1.00 11.69 173 VAL A CA 1
ATOM 667 C C . VAL A 1 88 ? 17.576 7.875 -7.438 1.00 11.24 173 VAL A C 1
ATOM 668 O O . VAL A 1 88 ? 16.872 8.003 -6.436 1.00 10.07 173 VAL A O 1
ATOM 672 N N . CYS A 1 89 ? 17.636 6.751 -8.146 1.00 11.66 174 CYS A N 1
ATOM 673 C CA . CYS A 1 89 ? 16.828 5.584 -7.806 1.00 12.24 174 CYS A CA 1
ATOM 674 C C . CYS A 1 89 ? 17.517 4.287 -8.229 1.00 13.31 174 CYS A C 1
ATOM 675 O O . CYS A 1 89 ? 18.213 4.245 -9.245 1.00 14.84 174 CYS A O 1
ATOM 678 N N . SER A 1 90 ? 17.322 3.229 -7.446 1.00 12.16 175 SER A N 1
ATOM 679 C CA . SER A 1 90 ? 17.929 1.935 -7.747 1.00 13.61 175 SER A CA 1
ATOM 680 C C . SER A 1 90 ? 16.956 1.016 -8.472 1.00 14.50 175 SER A C 1
ATOM 681 O O . SER A 1 90 ? 17.347 -0.043 -8.963 1.00 15.39 175 SER A O 1
ATOM 684 N N . ASN A 1 91 ? 15.690 1.415 -8.513 1.00 15.49 176 ASN A N 1
ATOM 685 C CA . ASN A 1 91 ? 14.651 0.628 -9.164 1.00 16.75 176 ASN A CA 1
ATOM 686 C C . ASN A 1 91 ? 14.345 -0.640 -8.368 1.00 16.88 176 ASN A C 1
ATOM 687 O O . ASN A 1 91 ? 13.775 -1.590 -8.905 1.00 19.02 176 ASN A O 1
ATOM 692 N N . THR A 1 92 ? 14.731 -0.654 -7.095 1.00 16.10 177 THR A N 1
ATOM 693 C CA . THR A 1 92 ? 14.478 -1.803 -6.229 1.00 16.23 177 THR A CA 1
ATOM 694 C C . THR A 1 92 ? 13.778 -1.345 -4.957 1.00 16.67 177 THR A C 1
ATOM 695 O O . THR A 1 92 ? 13.546 -2.134 -4.044 1.00 16.71 177 THR A O 1
ATOM 699 N N . CYS A 1 93 ? 13.437 -0.062 -4.910 1.00 16.96 178 CYS A N 1
ATOM 700 C CA . CYS A 1 93 ? 12.780 0.514 -3.746 1.00 19.38 178 CYS A CA 1
ATOM 701 C C . CYS A 1 93 ? 11.341 0.046 -3.596 1.00 21.91 178 CYS A C 1
ATOM 702 O O . CYS A 1 93 ? 10.751 0.173 -2.523 1.00 23.30 178 CYS A O 1
ATOM 705 N N . ARG A 1 94 ? 10.783 -0.501 -4.670 1.00 24.46 179 ARG A N 1
ATOM 706 C CA . ARG A 1 94 ? 9.413 -0.995 -4.653 1.00 28.43 179 ARG A CA 1
ATOM 707 C C . ARG A 1 94 ? 9.411 -2.515 -4.553 1.00 30.60 179 ARG A C 1
ATOM 708 O O . ARG A 1 94 ? 8.862 -3.157 -5.473 1.00 32.21 179 ARG A O 1
ATOM 710 N N . ASP B 1 5 ? 29.648 18.330 13.435 1.00 31.91 90 ASP B N 1
ATOM 711 C CA . ASP B 1 5 ? 29.030 19.569 13.982 1.00 31.23 90 ASP B CA 1
ATOM 712 C C . ASP B 1 5 ? 27.757 19.956 13.255 1.00 31.00 90 ASP B C 1
ATOM 713 O O . ASP B 1 5 ? 27.437 21.141 13.137 1.00 31.61 90 ASP B O 1
ATOM 714 N N . MET B 1 6 ? 27.025 18.958 12.766 1.00 30.19 91 MET B N 1
ATOM 715 C CA . MET B 1 6 ? 25.781 19.210 12.047 1.00 28.44 91 MET B CA 1
ATOM 716 C C . MET B 1 6 ? 24.656 19.644 12.980 1.00 26.63 91 MET B C 1
ATOM 717 O O . MET B 1 6 ? 24.444 19.051 14.038 1.00 27.63 91 MET B O 1
ATOM 722 N N . GLU B 1 7 ? 23.943 20.692 12.580 1.00 23.58 92 GLU B N 1
ATOM 723 C CA . GLU B 1 7 ? 22.838 21.220 13.368 1.00 20.73 92 GLU B CA 1
ATOM 724 C C . GLU B 1 7 ? 21.519 20.605 12.909 1.00 17.19 92 GLU B C 1
ATOM 725 O O . GLU B 1 7 ? 20.985 20.967 11.862 1.00 15.91 92 GLU B O 1
ATOM 731 N N . ILE B 1 8 ? 21.006 19.671 13.701 1.00 14.16 93 ILE B N 1
ATOM 732 C CA . ILE B 1 8 ? 19.758 18.983 13.387 1.00 12.42 93 ILE B CA 1
ATOM 733 C C . ILE B 1 8 ? 18.575 19.942 13.344 1.00 11.67 93 ILE B C 1
ATOM 734 O O . ILE B 1 8 ? 18.278 20.615 14.331 1.00 11.16 93 ILE B O 1
ATOM 739 N N . ALA B 1 9 ? 17.886 19.979 12.205 1.00 9.83 94 ALA B N 1
ATOM 740 C CA . ALA B 1 9 ? 16.744 20.866 12.021 1.00 9.74 94 ALA B CA 1
ATOM 741 C C . ALA B 1 9 ? 15.522 20.118 11.486 1.00 9.90 94 ALA B C 1
ATOM 742 O O . ALA B 1 9 ? 15.585 19.492 10.428 1.00 10.11 94 ALA B O 1
ATOM 744 N N . TYR B 1 10 ? 14.414 20.189 12.220 1.00 8.54 95 TYR B N 1
ATOM 745 C CA . TYR B 1 10 ? 13.181 19.520 11.813 1.00 7.35 95 TYR B CA 1
ATOM 746 C C . TYR B 1 10 ? 12.222 20.494 11.138 1.00 8.41 95 TYR B C 1
ATOM 747 O O . TYR B 1 10 ? 11.828 21.493 11.735 1.00 8.80 95 TYR B O 1
ATOM 756 N N . PRO B 1 11 ? 11.835 20.219 9.887 1.00 6.84 96 PRO B N 1
ATOM 757 C CA . PRO B 1 11 ? 10.904 21.121 9.199 1.00 8.38 96 PRO B CA 1
ATOM 758 C C . PRO B 1 11 ? 9.544 21.148 9.905 1.00 7.87 96 PRO B C 1
ATOM 759 O O . PRO B 1 11 ? 8.990 20.096 10.230 1.00 9.41 96 PRO B O 1
ATOM 763 N N . ILE B 1 12 ? 9.018 22.345 10.148 1.00 7.98 97 ILE B N 1
ATOM 764 C CA . ILE B 1 12 ? 7.716 22.493 10.789 1.00 9.17 97 ILE B CA 1
ATOM 765 C C . ILE B 1 12 ? 6.892 23.542 10.063 1.00 9.10 97 ILE B C 1
ATOM 766 O O . ILE B 1 12 ? 7.410 24.305 9.246 1.00 9.68 97 ILE B O 1
ATOM 771 N N . THR B 1 13 ? 5.598 23.567 10.353 1.00 8.79 98 THR B N 1
ATOM 772 C CA . THR B 1 13 ? 4.707 24.542 9.747 1.00 9.78 98 THR B CA 1
ATOM 773 C C . THR B 1 13 ? 3.637 24.978 10.729 1.00 9.76 98 THR B C 1
ATOM 774 O O . THR B 1 13 ? 3.362 24.297 11.716 1.00 10.60 98 THR B O 1
ATOM 778 N N . CYS B 1 14 ? 3.060 26.139 10.453 1.00 9.42 99 CYS B N 1
ATOM 779 C CA . CYS B 1 14 ? 1.942 26.673 11.219 1.00 10.55 99 CYS B CA 1
ATOM 780 C C . CYS B 1 14 ? 1.130 27.281 10.097 1.00 11.78 99 CYS B C 1
ATOM 781 O O . CYS B 1 14 ? 1.554 28.258 9.475 1.00 11.24 99 CYS B O 1
ATOM 784 N N . GLY B 1 15 ? -0.031 26.702 9.823 1.00 11.51 100 GLY B N 1
ATOM 785 C CA . GLY B 1 15 ? -0.808 27.195 8.706 1.00 11.64 100 GLY B CA 1
ATOM 786 C C . GLY B 1 15 ? 0.052 26.873 7.496 1.00 12.28 100 GLY B C 1
ATOM 787 O O . GLY B 1 15 ? 0.581 25.763 7.386 1.00 12.86 100 GLY B O 1
ATOM 788 N N . GLU B 1 16 ? 0.224 27.831 6.595 1.00 13.63 101 GLU B N 1
ATOM 789 C CA . GLU B 1 16 ? 1.044 27.586 5.416 1.00 13.35 101 GLU B CA 1
ATOM 790 C C . GLU B 1 16 ? 2.426 28.222 5.533 1.00 13.45 101 GLU B C 1
ATOM 791 O O . GLU B 1 16 ? 3.162 28.323 4.553 1.00 14.98 101 GLU B O 1
ATOM 797 N N . SER B 1 17 ? 2.775 28.643 6.747 1.00 12.63 102 SER B N 1
ATOM 798 C CA . SER B 1 17 ? 4.083 29.237 7.008 1.00 12.43 102 SER B CA 1
ATOM 799 C C . SER B 1 17 ? 5.061 28.120 7.349 1.00 12.71 102 SER B C 1
ATOM 800 O O . SER B 1 17 ? 4.768 27.263 8.184 1.00 12.47 102 SER B O 1
ATOM 803 N N . LYS B 1 18 ? 6.221 28.140 6.703 1.00 12.78 103 LYS B N 1
ATOM 804 C CA . LYS B 1 18 ? 7.245 27.129 6.915 1.00 12.90 103 LYS B CA 1
ATOM 805 C C . LYS B 1 18 ? 8.375 27.647 7.789 1.00 13.37 103 LYS B C 1
ATOM 806 O O . LYS B 1 18 ? 8.782 28.805 7.675 1.00 14.97 103 LYS B O 1
ATOM 812 N N . ALA B 1 19 ? 8.875 26.786 8.668 1.00 10.45 104 ALA B N 1
ATOM 813 C CA . ALA B 1 19 ? 9.974 27.153 9.550 1.00 10.32 104 ALA B CA 1
ATOM 814 C C . ALA B 1 19 ? 10.743 25.894 9.910 1.00 10.47 104 ALA B C 1
ATOM 815 O O . ALA B 1 19 ? 10.436 24.808 9.418 1.00 9.27 104 ALA B O 1
ATOM 817 N N . ILE B 1 20 ? 11.746 26.054 10.762 1.00 10.96 105 ILE B N 1
ATOM 818 C CA . ILE B 1 20 ? 12.564 24.937 11.194 1.00 11.95 105 ILE B CA 1
ATOM 819 C C . ILE B 1 20 ? 12.697 24.915 12.707 1.00 11.43 105 ILE B C 1
ATOM 820 O O . ILE B 1 20 ? 12.893 25.954 13.336 1.00 11.00 105 ILE B O 1
ATOM 825 N N . LEU B 1 21 ? 12.570 23.725 13.285 1.00 9.20 106 LEU B N 1
ATOM 826 C CA . LEU B 1 21 ? 12.713 23.551 14.724 1.00 9.45 106 LEU B CA 1
ATOM 827 C C . LEU B 1 21 ? 14.131 23.052 14.961 1.00 9.76 106 LEU B C 1
ATOM 828 O O . LEU B 1 21 ? 14.493 21.964 14.506 1.00 10.61 106 LEU B O 1
ATOM 833 N N . LEU B 1 22 ? 14.939 23.853 15.647 1.00 9.98 107 LEU B N 1
ATOM 834 C CA . LEU B 1 22 ? 16.310 23.465 15.945 1.00 10.74 107 LEU B CA 1
ATOM 835 C C . LEU B 1 22 ? 16.287 22.518 17.146 1.00 9.96 107 LEU B C 1
ATOM 836 O O . LEU B 1 22 ? 16.159 22.943 18.292 1.00 9.82 107 LEU B O 1
ATOM 841 N N . TRP B 1 23 ? 16.397 21.228 16.848 1.00 10.21 108 TR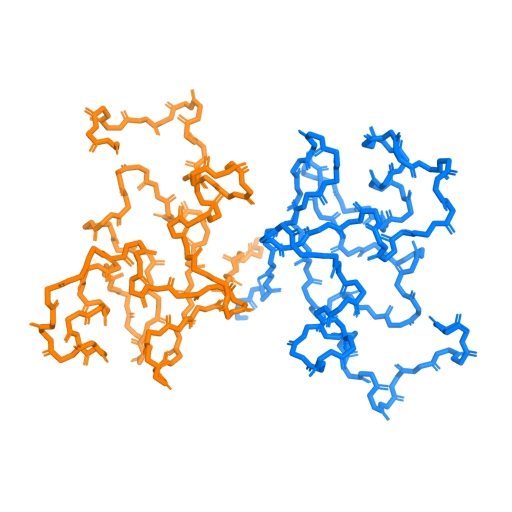P B N 1
ATOM 842 C CA . TRP B 1 23 ? 16.369 20.150 17.832 1.00 11.81 108 TRP B CA 1
ATOM 843 C C . TRP B 1 23 ? 17.094 20.389 19.158 1.00 10.68 108 TRP B C 1
ATOM 844 O O . TRP B 1 23 ? 16.492 20.290 20.232 1.00 10.37 108 TRP B O 1
ATOM 855 N N . LYS B 1 24 ? 18.383 20.694 19.083 1.00 11.60 109 LYS B N 1
ATOM 856 C CA . LYS B 1 24 ? 19.187 20.902 20.280 1.00 12.36 109 LYS B CA 1
ATOM 857 C C . LYS B 1 24 ? 18.691 22.044 21.165 1.00 12.47 109 LYS B C 1
ATOM 858 O O . LYS B 1 24 ? 18.909 22.029 22.378 1.00 12.67 109 LYS B O 1
ATOM 864 N N . LYS B 1 25 ? 18.021 23.026 20.569 1.00 10.73 110 LYS B N 1
ATOM 865 C CA . LYS B 1 25 ? 17.517 24.168 21.329 1.00 10.85 110 LYS B CA 1
ATOM 866 C C . LYS B 1 25 ? 16.104 23.954 21.873 1.00 10.74 110 LYS B C 1
ATOM 867 O O . LYS B 1 25 ? 15.632 24.725 22.706 1.00 10.80 110 LYS B O 1
ATOM 873 N N . PHE B 1 26 ? 15.438 22.903 21.400 1.00 11.05 111 PHE B N 1
ATOM 874 C CA . PHE B 1 26 ? 14.071 22.587 21.807 1.00 11.31 111 PHE B CA 1
ATOM 875 C C . PHE B 1 26 ? 14.042 21.920 23.178 1.00 11.42 111 PHE B C 1
ATOM 876 O O . PHE B 1 26 ? 13.840 20.707 23.294 1.00 11.57 111 PHE B O 1
ATOM 884 N N . VAL B 1 27 ? 14.235 22.724 24.216 1.00 11.06 112 VAL B N 1
ATOM 885 C CA . VAL B 1 27 ? 14.258 22.211 25.577 1.00 11.38 112 VAL B CA 1
ATOM 886 C C . VAL B 1 27 ? 12.996 22.564 26.353 1.00 11.64 112 VAL B C 1
ATOM 887 O O . VAL B 1 27 ? 12.329 23.552 26.061 1.00 11.59 112 VAL B O 1
ATOM 891 N N . CYS B 1 28 ? 12.677 21.736 27.340 1.00 11.40 113 CYS B N 1
ATOM 892 C CA . CYS B 1 28 ? 11.492 21.921 28.171 1.00 12.27 113 CYS B CA 1
ATOM 893 C C . CYS B 1 28 ? 11.423 23.324 28.774 1.00 12.49 113 CYS B C 1
ATOM 894 O O . CYS B 1 28 ? 12.415 23.827 29.292 1.00 12.40 113 CYS B O 1
ATOM 897 N N . PRO B 1 29 ? 10.237 23.961 28.751 1.00 12.74 114 PRO B N 1
ATOM 898 C CA . PRO B 1 29 ? 8.941 23.520 28.223 1.00 12.78 114 PRO B CA 1
ATOM 899 C C . PRO B 1 29 ? 8.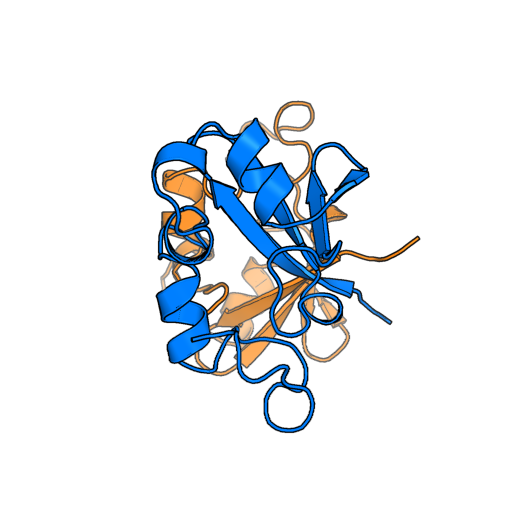688 23.894 26.761 1.00 12.66 114 PRO B C 1
ATOM 900 O O . PRO B 1 29 ? 7.553 23.808 26.281 1.00 12.82 114 PRO B O 1
ATOM 904 N N . GLY B 1 30 ? 9.739 24.336 26.077 1.00 12.93 115 GLY B N 1
ATOM 905 C CA . GLY B 1 30 ? 9.647 24.692 24.671 1.00 14.67 115 GLY B CA 1
ATOM 906 C C . GLY B 1 30 ? 8.925 25.959 24.243 1.00 15.79 115 GLY B C 1
ATOM 907 O O . GLY B 1 30 ? 9.449 26.730 23.441 1.00 15.00 115 GLY B O 1
ATOM 908 N N . ILE B 1 31 ? 7.727 26.175 24.774 1.00 17.60 116 ILE B N 1
ATOM 909 C CA . ILE B 1 31 ? 6.898 27.323 24.414 1.00 19.51 116 ILE B CA 1
ATOM 910 C C . ILE B 1 31 ? 7.581 28.685 24.248 1.00 19.26 116 ILE B C 1
ATOM 911 O O . ILE B 1 31 ? 7.385 29.355 23.229 1.00 17.37 116 ILE B O 1
ATOM 916 N N . ASN B 1 32 ? 8.385 29.092 25.226 1.00 18.78 117 ASN B N 1
ATOM 917 C CA . ASN B 1 32 ? 9.054 30.391 25.168 1.00 19.46 117 ASN B CA 1
ATOM 918 C C . ASN B 1 32 ? 10.555 30.346 24.905 1.00 18.25 117 ASN B C 1
ATOM 919 O O . ASN B 1 32 ? 11.245 31.353 25.057 1.00 19.81 117 ASN B O 1
ATOM 924 N N . VAL B 1 33 ? 11.067 29.188 24.505 1.00 15.87 118 VAL B N 1
ATOM 925 C CA . VAL B 1 33 ? 12.492 29.054 24.233 1.00 15.04 118 VAL B CA 1
ATOM 926 C C . VAL B 1 33 ? 12.757 29.382 22.764 1.00 14.07 118 VAL B C 1
ATOM 927 O O . VAL B 1 33 ? 11.995 28.969 21.895 1.00 13.41 118 VAL B O 1
ATOM 931 N N . LYS B 1 34 ? 13.822 30.130 22.487 1.00 14.14 119 LYS B N 1
ATOM 932 C CA . LYS B 1 34 ? 14.150 30.476 21.106 1.00 14.51 119 LYS B CA 1
ATOM 933 C C . LYS B 1 34 ? 14.797 29.273 20.430 1.00 14.23 119 LYS B C 1
ATOM 934 O O . LYS B 1 34 ? 16.014 29.093 20.484 1.00 16.90 119 LYS B O 1
ATOM 940 N N . CYS B 1 35 ? 13.966 28.457 19.791 1.00 12.12 120 CYS B N 1
ATOM 941 C CA . CYS B 1 35 ? 14.424 27.244 19.128 1.00 11.76 120 CYS B CA 1
ATOM 942 C C . CYS B 1 35 ? 13.843 27.073 17.729 1.00 12.05 120 CYS B C 1
ATOM 943 O O . CYS B 1 35 ? 13.960 26.002 17.136 1.00 11.28 120 CYS B O 1
ATOM 946 N N . VAL B 1 36 ? 13.209 28.119 17.209 1.00 12.09 121 VAL B N 1
ATOM 947 C CA . VAL B 1 36 ? 12.614 28.069 15.879 1.00 12.02 121 VAL B CA 1
ATOM 948 C C . VAL B 1 36 ? 13.254 29.093 14.950 1.00 12.95 121 VAL B C 1
ATOM 949 O O . VAL B 1 36 ? 13.419 30.257 15.319 1.00 14.08 121 VAL B O 1
ATOM 953 N N . LYS B 1 37 ? 13.611 28.655 13.747 1.00 11.43 122 LYS B N 1
ATOM 954 C CA . LYS B 1 37 ? 14.198 29.543 12.748 1.00 13.83 122 LYS B CA 1
ATOM 955 C C . LYS B 1 37 ? 13.092 29.855 11.736 1.00 13.20 122 LYS B C 1
ATOM 956 O O . LYS B 1 37 ? 12.640 28.971 11.007 1.00 13.26 122 LYS B O 1
ATOM 962 N N . PHE B 1 38 ? 12.650 31.109 11.710 1.00 13.68 123 PHE B N 1
ATOM 963 C CA . PHE B 1 38 ? 11.597 31.545 10.797 1.00 15.48 123 PHE B CA 1
ATOM 964 C C . PHE B 1 38 ? 11.980 32.893 10.192 1.00 16.19 123 PHE B C 1
ATOM 965 O O . PHE B 1 38 ? 12.382 33.806 10.909 1.00 17.33 123 PHE B O 1
ATOM 973 N N . ASN B 1 39 ? 11.844 33.023 8.877 1.00 19.11 124 ASN B N 1
ATOM 974 C CA . ASN B 1 39 ? 12.214 34.265 8.205 1.00 20.57 124 ASN B CA 1
ATOM 975 C C . ASN B 1 39 ? 13.653 34.623 8.579 1.00 20.87 124 ASN B C 1
ATOM 976 O O . ASN B 1 39 ? 13.999 35.793 8.750 1.00 21.85 124 ASN B O 1
ATOM 981 N N . ASP B 1 40 ? 14.476 33.585 8.712 1.00 21.74 125 ASP B N 1
ATOM 982 C CA . ASP B 1 40 ? 15.892 33.706 9.049 1.00 22.14 125 ASP B CA 1
ATOM 983 C C . ASP B 1 40 ? 16.159 34.282 10.437 1.00 20.80 125 ASP B C 1
ATOM 984 O O . ASP B 1 40 ? 17.274 34.713 10.734 1.00 21.26 125 ASP B O 1
ATOM 989 N N . GLN B 1 41 ? 15.138 34.278 11.287 1.00 17.79 126 GLN B N 1
ATOM 990 C CA . GLN B 1 41 ? 15.275 34.790 12.645 1.00 17.28 126 GLN B CA 1
ATOM 991 C C . GLN B 1 41 ? 15.025 33.682 13.659 1.00 16.11 126 GLN B C 1
ATOM 992 O O . GLN B 1 41 ? 14.194 32.800 13.436 1.00 15.77 126 GLN B O 1
ATOM 998 N N . LEU B 1 42 ? 15.747 33.727 14.773 1.00 14.79 127 LEU B N 1
ATOM 999 C CA . LEU B 1 42 ? 15.580 32.733 15.826 1.00 15.87 127 LEU B CA 1
ATOM 1000 C C . LEU B 1 42 ? 14.492 33.235 16.775 1.00 15.39 127 LEU B C 1
ATOM 1001 O O . LEU B 1 42 ? 14.661 34.260 17.441 1.00 16.79 127 LEU B O 1
ATOM 1006 N N . ILE B 1 43 ? 13.374 32.516 16.827 1.00 15.08 128 ILE B N 1
ATOM 1007 C CA . ILE B 1 43 ? 12.251 32.895 17.678 1.00 13.99 128 ILE B CA 1
ATOM 1008 C C . ILE B 1 43 ? 11.697 31.705 18.458 1.00 14.37 128 ILE B C 1
ATOM 1009 O O . ILE B 1 43 ? 12.163 30.577 18.303 1.00 13.40 128 ILE B O 1
ATOM 1014 N N . SER B 1 44 ? 10.696 31.963 19.294 1.00 13.80 129 SER B N 1
ATOM 1015 C CA . SER B 1 44 ? 10.077 30.909 20.093 1.00 14.14 129 SER B CA 1
ATOM 1016 C C . SER B 1 44 ? 8.869 30.322 19.380 1.00 14.73 129 SER B C 1
ATOM 1017 O O . SER B 1 44 ? 8.284 30.953 18.498 1.00 15.08 129 SER B O 1
ATOM 1020 N N . PRO B 1 45 ? 8.483 29.093 19.746 1.00 14.54 130 PRO B N 1
ATOM 1021 C CA . PRO B 1 45 ? 7.324 28.459 19.117 1.00 14.92 130 PRO B CA 1
ATOM 1022 C C . PRO B 1 45 ? 6.075 29.319 19.313 1.00 15.75 130 PRO B C 1
ATOM 1023 O O . PRO B 1 45 ? 5.225 29.403 18.427 1.00 14.97 130 PRO B O 1
ATOM 1027 N N . LYS B 1 46 ? 5.975 29.968 20.471 1.00 16.19 131 LYS B N 1
ATOM 1028 C CA . LYS B 1 46 ? 4.825 30.816 20.764 1.00 18.30 131 LYS B CA 1
ATOM 1029 C C . LYS B 1 46 ? 4.789 31.996 19.802 1.00 18.16 131 LYS B C 1
ATOM 1030 O O . LYS B 1 46 ? 3.733 32.348 19.277 1.00 18.60 131 LYS B O 1
ATOM 1036 N N . HIS B 1 47 ? 5.950 32.601 19.572 1.00 17.78 132 HIS B N 1
ATOM 1037 C CA . HIS B 1 47 ? 6.059 33.742 18.667 1.00 18.79 132 HIS B CA 1
ATOM 1038 C C . HIS B 1 47 ? 5.684 33.304 17.252 1.00 18.36 132 HIS B C 1
ATOM 1039 O O . HIS B 1 47 ? 4.929 33.985 16.558 1.00 18.27 132 HIS B O 1
ATOM 1046 N N . PHE B 1 48 ? 6.213 32.158 16.838 1.00 16.24 133 PHE B N 1
ATOM 1047 C CA . PHE B 1 48 ? 5.947 31.616 15.513 1.00 15.87 133 PHE B CA 1
ATOM 1048 C C . PHE B 1 48 ? 4.453 31.440 15.270 1.00 15.87 133 PHE B C 1
ATOM 1049 O O . PHE B 1 48 ? 3.936 31.810 14.216 1.00 16.62 133 PHE B O 1
ATOM 1057 N N . VAL B 1 49 ? 3.759 30.870 16.248 1.00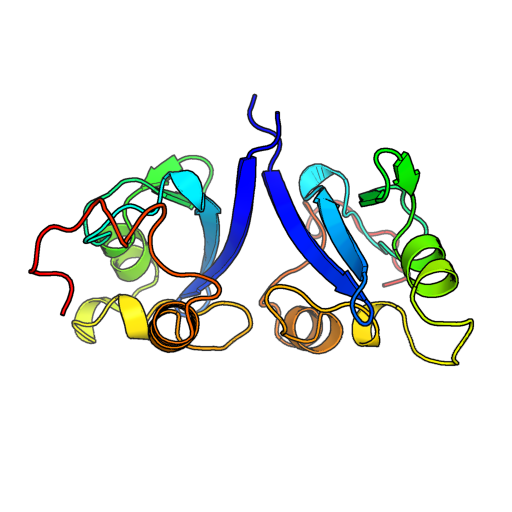 16.32 134 VAL B N 1
ATOM 1058 C CA . VAL B 1 49 ? 2.327 30.647 16.123 1.00 16.83 134 VAL B CA 1
ATOM 1059 C C . VAL B 1 49 ? 1.563 31.966 16.065 1.00 18.94 134 VAL B C 1
ATOM 1060 O O . VAL B 1 49 ? 0.563 32.079 15.356 1.00 19.55 134 VAL B O 1
ATOM 1064 N N . HIS B 1 50 ? 2.032 32.961 16.807 1.00 19.57 135 HIS B N 1
ATOM 1065 C CA . HIS B 1 50 ? 1.377 34.262 16.796 1.00 20.95 135 HIS B CA 1
ATOM 1066 C C . HIS B 1 50 ? 1.452 34.863 15.400 1.00 20.86 135 HIS B C 1
ATOM 1067 O O . HIS B 1 50 ? 0.449 35.327 14.855 1.00 21.45 135 HIS B O 1
ATOM 1074 N N . LEU B 1 51 ? 2.653 34.847 14.832 1.00 20.23 136 LEU B N 1
ATOM 1075 C CA . LEU B 1 51 ? 2.898 35.404 13.506 1.00 20.39 136 LEU B CA 1
ATOM 1076 C C . LEU B 1 51 ? 2.208 34.662 12.371 1.00 21.11 136 LEU B C 1
ATOM 1077 O O . LEU B 1 51 ? 1.722 35.283 11.429 1.00 22.77 136 LEU B O 1
ATOM 1082 N N . ALA B 1 52 ? 2.167 33.336 12.457 1.00 20.50 137 ALA B N 1
ATOM 1083 C CA . ALA B 1 52 ? 1.557 32.534 11.401 1.00 20.84 137 ALA B CA 1
ATOM 1084 C C . ALA B 1 52 ? 0.132 32.062 11.673 1.00 22.12 137 ALA B C 1
ATOM 1085 O O . ALA B 1 52 ? -0.569 31.649 10.746 1.00 22.32 137 ALA B O 1
ATOM 1087 N N . GLY B 1 53 ? -0.301 32.126 12.929 1.00 23.00 138 GLY B N 1
ATOM 1088 C CA . GLY B 1 53 ? -1.637 31.663 13.272 1.00 25.50 138 GLY B CA 1
ATOM 1089 C C . GLY B 1 53 ? -2.728 32.703 13.459 1.00 26.79 138 GLY B C 1
ATOM 1090 O O . GLY B 1 53 ? -3.830 32.368 13.896 1.00 27.57 138 GLY B O 1
ATOM 1091 N N . LYS B 1 54 ? -2.434 33.960 13.142 1.00 26.77 139 LYS B N 1
ATOM 1092 C CA . LYS B 1 54 ? -3.431 35.008 13.283 1.00 28.25 139 LYS B CA 1
ATOM 1093 C C . LYS B 1 54 ? -4.030 35.183 14.670 1.00 28.68 139 LYS B C 1
ATOM 1094 O O . LYS B 1 54 ? -5.222 35.463 14.803 1.00 29.46 139 LYS B O 1
ATOM 1095 N N . SER B 1 55 ? -3.214 35.014 15.705 1.00 29.01 140 SER B N 1
ATOM 1096 C CA . SER B 1 55 ? -3.668 35.183 17.086 1.00 28.69 140 SER B CA 1
ATOM 1097 C C . SER B 1 55 ? -4.873 34.333 17.482 1.00 29.10 140 SER B C 1
ATOM 1098 O O . SER B 1 55 ? -5.702 34.762 18.284 1.00 29.73 140 SER B O 1
ATOM 1101 N N . THR B 1 56 ? -4.972 33.129 16.932 1.00 28.71 141 THR B N 1
ATOM 1102 C CA . THR B 1 56 ? -6.088 32.252 17.260 1.00 28.43 141 THR B CA 1
ATOM 1103 C C . THR B 1 56 ? -5.829 31.543 18.586 1.00 27.26 141 THR B C 1
ATOM 1104 O O . THR B 1 56 ? -4.680 31.287 18.944 1.00 25.81 141 THR B O 1
ATOM 1108 N N . LEU B 1 57 ? -6.896 31.238 19.319 1.00 25.29 142 LEU B N 1
ATOM 1109 C CA . LEU B 1 57 ? -6.754 30.545 20.594 1.00 24.18 142 LEU B CA 1
ATOM 1110 C C . LEU B 1 57 ? -6.519 29.066 20.330 1.00 24.88 142 LEU B C 1
ATOM 1111 O O . LEU B 1 57 ? -7.464 28.297 20.147 1.00 26.00 142 LEU B O 1
ATOM 1116 N N . LYS B 1 58 ? -5.250 28.681 20.299 1.00 24.77 143 LYS B N 1
ATOM 1117 C CA . LYS B 1 58 ? -4.871 27.296 20.061 1.00 25.15 143 LYS B CA 1
ATOM 1118 C C . LYS B 1 58 ? -3.465 27.075 20.607 1.00 24.59 143 LYS B C 1
ATOM 1119 O O . LYS B 1 58 ? -2.536 27.801 20.255 1.00 24.95 143 LYS B O 1
ATOM 1125 N N . ASP B 1 59 ? -3.322 26.080 21.477 1.00 25.31 144 ASP B N 1
ATOM 1126 C CA . ASP B 1 59 ? -2.032 25.752 22.078 1.00 24.95 144 ASP B CA 1
ATOM 1127 C C . ASP B 1 59 ? -0.965 25.616 20.995 1.00 22.36 144 ASP B C 1
ATOM 1128 O O . ASP B 1 59 ? -1.219 25.039 19.937 1.00 22.35 144 ASP B O 1
ATOM 1133 N N . TRP B 1 60 ? 0.225 26.149 21.257 1.00 21.15 145 TRP B N 1
ATOM 1134 C CA . TRP B 1 60 ? 1.303 26.090 20.279 1.00 19.15 145 TRP B CA 1
ATOM 1135 C C . TRP B 1 60 ? 1.571 24.669 19.786 1.00 18.00 145 TRP B C 1
ATOM 1136 O O . TRP B 1 60 ? 1.910 24.470 18.619 1.00 16.08 145 TRP B O 1
ATOM 1147 N N . LYS B 1 61 ? 1.413 23.683 20.666 1.00 16.86 146 LYS B N 1
ATOM 1148 C CA . LYS B 1 61 ? 1.648 22.289 20.288 1.00 17.01 146 LYS B CA 1
ATOM 1149 C C . LYS B 1 61 ? 0.638 21.821 19.253 1.00 16.07 146 LYS B C 1
ATOM 1150 O O . LYS B 1 61 ? 0.937 20.966 18.420 1.00 14.21 146 LYS B O 1
ATOM 1156 N N . ARG B 1 62 ? -0.573 22.363 19.328 1.00 16.17 147 ARG B N 1
ATOM 1157 C CA . ARG B 1 62 ? -1.631 21.988 18.401 1.00 16.64 147 ARG B CA 1
ATOM 1158 C C . ARG B 1 62 ? -1.566 22.779 17.101 1.00 14.63 147 ARG B C 1
ATOM 1159 O O . ARG B 1 62 ? -1.972 22.291 16.048 1.00 16.00 147 ARG B O 1
ATOM 1167 N N . ALA B 1 63 ? -1.049 23.998 17.179 1.00 13.52 148 ALA B N 1
ATOM 1168 C CA . ALA B 1 63 ? -0.956 24.858 16.008 1.00 12.74 148 ALA B CA 1
ATOM 1169 C C . ALA B 1 63 ? 0.222 24.506 15.107 1.00 13.49 148 ALA B C 1
ATOM 1170 O O . ALA B 1 63 ? 0.195 24.776 13.906 1.00 15.12 148 ALA B O 1
ATOM 1172 N N . ILE B 1 64 ? 1.255 23.906 15.687 1.00 11.47 149 ILE B N 1
ATOM 1173 C CA . ILE B 1 64 ? 2.441 23.541 14.925 1.00 9.83 149 ILE B CA 1
ATOM 1174 C C . ILE B 1 64 ? 2.400 22.100 14.427 1.00 9.99 149 ILE B C 1
ATOM 1175 O O . ILE B 1 64 ? 2.043 21.177 15.162 1.00 10.81 149 ILE B O 1
ATOM 1180 N N . ARG B 1 65 ? 2.765 21.918 13.164 1.00 9.77 150 ARG B N 1
ATOM 1181 C CA . ARG B 1 65 ? 2.789 20.593 12.562 1.00 10.54 150 ARG B CA 1
ATOM 1182 C C . ARG B 1 65 ? 4.221 20.246 12.174 1.00 9.81 150 ARG B C 1
ATOM 1183 O O . ARG B 1 65 ? 5.007 21.117 11.807 1.00 9.53 150 ARG B O 1
ATOM 1191 N N . LEU B 1 66 ? 4.560 18.969 12.272 1.00 10.16 151 LEU B N 1
ATOM 1192 C CA . LEU B 1 66 ? 5.890 18.511 11.905 1.00 11.30 151 LEU B CA 1
ATOM 1193 C C . LEU B 1 66 ? 5.636 17.399 10.898 1.00 14.21 151 LEU B C 1
ATOM 1194 O O . LEU B 1 66 ? 5.066 16.365 11.235 1.00 13.45 151 LEU B O 1
ATOM 1199 N N . GLY B 1 67 ? 6.032 17.624 9.650 1.00 16.18 152 GLY B N 1
ATOM 1200 C CA . GLY B 1 67 ? 5.778 16.627 8.630 1.00 16.99 152 GLY B CA 1
ATOM 1201 C C . GLY B 1 67 ? 4.279 16.559 8.386 1.00 16.61 152 GLY B C 1
ATOM 1202 O O . GLY B 1 67 ? 3.756 15.555 7.898 1.00 19.74 152 GLY B O 1
ATOM 1203 N N . GLY B 1 68 ? 3.585 17.639 8.737 1.00 14.39 153 GLY B N 1
ATOM 1204 C CA . GLY B 1 68 ? 2.143 17.706 8.563 1.00 13.00 153 GLY B CA 1
ATOM 1205 C C . GLY B 1 68 ? 1.360 17.133 9.734 1.00 13.16 153 GLY B C 1
ATOM 1206 O O . GLY B 1 68 ? 0.144 17.304 9.821 1.00 14.64 153 GLY B O 1
ATOM 1207 N N . ILE B 1 69 ? 2.064 16.468 10.645 1.00 12.03 154 ILE B N 1
ATOM 1208 C CA . ILE B 1 69 ? 1.455 15.837 11.812 1.00 11.95 154 ILE B CA 1
ATOM 1209 C C . ILE B 1 69 ? 1.445 16.791 13.006 1.00 11.50 154 ILE B C 1
ATOM 1210 O O . ILE B 1 69 ? 2.418 17.505 13.243 1.00 10.12 154 ILE B O 1
ATOM 1215 N N . MET B 1 70 ? 0.353 16.800 13.764 1.00 11.64 155 MET B N 1
ATOM 1216 C CA . MET B 1 70 ? 0.250 17.701 14.907 1.00 12.42 155 MET B CA 1
ATOM 1217 C C . MET B 1 70 ? 1.315 17.419 15.963 1.00 12.21 155 MET B C 1
ATOM 1218 O O . MET B 1 70 ? 1.431 16.299 16.461 1.00 12.14 155 MET B O 1
ATOM 1223 N N . LEU B 1 71 ? 2.086 18.446 16.308 1.00 10.77 156 LEU B N 1
ATOM 1224 C CA . LEU B 1 71 ? 3.148 18.308 17.301 1.00 11.19 156 LEU B CA 1
ATOM 1225 C C . LEU B 1 71 ? 2.622 17.816 18.648 1.00 10.60 156 LEU B C 1
ATOM 1226 O O . LEU B 1 71 ? 3.267 17.007 19.313 1.00 12.00 156 LEU B O 1
ATOM 1231 N N . ARG B 1 72 ? 1.454 18.309 19.049 1.00 12.42 157 ARG B N 1
ATOM 1232 C CA . ARG B 1 72 ? 0.859 17.904 20.319 1.00 14.32 157 ARG B CA 1
ATOM 1233 C C . ARG B 1 72 ? 0.652 16.392 20.389 1.00 14.68 157 ARG B C 1
ATOM 1234 O O . ARG B 1 72 ? 0.952 15.767 21.407 1.00 13.89 157 ARG B O 1
ATOM 1242 N N . LYS B 1 73 ? 0.151 15.803 19.308 1.00 13.39 158 LYS B N 1
ATOM 1243 C CA . LYS B 1 73 ? -0.087 14.365 19.283 1.00 13.74 158 LYS B CA 1
ATOM 1244 C C . LYS B 1 73 ? 1.216 13.573 19.318 1.00 13.55 158 LYS B C 1
ATOM 1245 O O . LYS B 1 73 ? 1.297 12.518 19.954 1.00 13.78 158 LYS B O 1
ATOM 1251 N N . MET B 1 74 ? 2.241 14.084 18.645 1.00 13.40 159 MET B N 1
ATOM 1252 C CA . MET B 1 74 ? 3.533 13.414 18.633 1.00 11.60 159 MET B CA 1
ATOM 1253 C C . MET B 1 74 ? 4.144 13.422 20.030 1.00 12.19 159 MET B C 1
ATOM 1254 O O . MET B 1 74 ? 4.721 12.430 20.469 1.00 11.91 159 MET B O 1
ATOM 1259 N N . MET B 1 75 ? 4.012 14.541 20.731 1.00 11.84 160 MET B N 1
ATOM 1260 C CA . MET B 1 75 ? 4.569 14.629 22.071 1.00 12.65 160 MET B CA 1
ATOM 1261 C C . MET B 1 75 ? 3.786 13.778 23.066 1.00 12.65 160 MET B C 1
ATOM 1262 O O . MET B 1 75 ? 4.382 13.109 23.913 1.00 13.05 160 MET B O 1
ATOM 1267 N N . ASP B 1 76 ? 2.459 13.793 22.961 1.00 13.47 161 ASP B N 1
ATOM 1268 C CA . ASP B 1 76 ? 1.634 12.998 23.867 1.00 14.61 161 ASP B CA 1
ATOM 1269 C C . ASP B 1 76 ? 1.932 11.514 23.698 1.00 14.03 161 ASP B C 1
ATOM 1270 O O . ASP B 1 76 ? 1.863 10.750 24.658 1.00 14.43 161 ASP B O 1
ATOM 1275 N N . SER B 1 77 ? 2.264 11.109 22.475 1.00 14.34 162 SER B N 1
ATOM 1276 C CA . SER B 1 77 ? 2.564 9.710 22.190 1.00 14.35 162 SER B CA 1
ATOM 1277 C C . SER B 1 77 ? 4.040 9.369 22.351 1.00 13.94 162 SER B C 1
ATOM 1278 O O . SER B 1 77 ? 4.441 8.224 22.141 1.00 15.77 162 SER B O 1
ATOM 1281 N N . GLY B 1 78 ? 4.844 10.363 22.715 1.00 12.67 163 GLY B N 1
ATOM 1282 C CA . GLY B 1 78 ? 6.267 10.139 22.906 1.00 12.94 163 GLY B CA 1
ATOM 1283 C C . GLY B 1 78 ? 7.076 9.935 21.635 1.00 12.30 163 GLY B C 1
ATOM 1284 O O . GLY B 1 78 ? 8.214 9.460 21.686 1.00 13.23 163 GLY B O 1
ATOM 1285 N N . GLN B 1 79 ? 6.496 10.301 20.496 1.00 12.10 164 GLN B N 1
ATOM 1286 C CA . GLN B 1 79 ? 7.165 10.151 19.207 1.00 11.97 164 GLN B CA 1
ATOM 1287 C C . GLN B 1 79 ? 8.222 11.230 18.991 1.00 11.41 164 GLN B C 1
ATOM 1288 O O . GLN B 1 79 ? 8.999 11.187 18.035 1.00 11.12 164 GLN B O 1
ATOM 1294 N N . ILE B 1 80 ? 8.222 12.198 19.898 1.00 11.74 165 ILE B N 1
ATOM 1295 C CA . ILE B 1 80 ? 9.204 13.275 19.939 1.00 11.06 165 ILE B CA 1
ATOM 1296 C C . ILE B 1 80 ? 9.075 13.832 21.348 1.00 11.34 165 ILE B C 1
ATOM 1297 O O . ILE B 1 80 ? 8.003 13.770 21.951 1.00 12.38 165 ILE B O 1
ATOM 1302 N N . ASP B 1 81 ? 10.171 14.350 21.884 1.00 12.23 166 ASP B N 1
ATOM 1303 C CA . ASP B 1 81 ? 10.166 14.921 23.224 1.00 12.56 166 ASP B CA 1
ATOM 1304 C C . ASP B 1 81 ? 11.215 16.023 23.226 1.00 12.27 166 ASP B C 1
ATOM 1305 O O . ASP B 1 81 ? 11.981 16.151 22.274 1.00 12.51 166 ASP B O 1
ATOM 1310 N N . PHE B 1 82 ? 11.238 16.832 24.277 1.00 11.16 167 PHE B N 1
ATOM 1311 C CA . PHE B 1 82 ? 12.217 17.906 24.366 1.00 11.23 167 PHE B CA 1
ATOM 1312 C C . PHE B 1 82 ? 13.622 17.321 24.386 1.00 10.26 167 PHE B C 1
ATOM 1313 O O . PHE B 1 82 ? 13.839 16.218 24.894 1.00 10.92 167 PHE B O 1
ATOM 1321 N N . TYR B 1 83 ? 14.575 18.069 23.842 1.00 10.70 168 TYR B N 1
ATOM 1322 C CA . TYR B 1 83 ? 15.966 17.640 23.814 1.00 10.56 168 TYR B CA 1
ATOM 1323 C C . TYR B 1 83 ? 16.464 17.411 25.238 1.00 10.57 168 TYR B C 1
ATOM 1324 O O . TYR B 1 83 ? 16.304 18.274 26.105 1.00 10.18 168 TYR B O 1
ATOM 1333 N N . GLN B 1 84 ? 17.064 16.246 25.470 1.00 11.11 169 GLN B N 1
ATOM 1334 C CA . GLN B 1 84 ? 17.598 15.888 26.783 1.00 11.62 169 GLN B CA 1
ATOM 1335 C C . GLN B 1 84 ? 16.584 16.048 27.913 1.00 11.95 169 GLN B C 1
ATOM 1336 O O . GLN B 1 84 ? 16.955 16.362 29.041 1.00 12.21 169 GLN B O 1
ATOM 1342 N N . HIS B 1 85 ? 15.309 15.809 27.623 1.00 11.94 170 HIS B N 1
ATOM 1343 C CA . HIS B 1 85 ? 14.276 15.959 28.642 1.00 11.70 170 HIS B CA 1
ATOM 1344 C C . HIS B 1 85 ? 14.527 15.130 29.899 1.00 13.68 170 HIS B C 1
ATOM 1345 O O . HIS B 1 85 ? 14.179 15.552 31.002 1.00 14.63 170 HIS B O 1
ATOM 1352 N N . ASP B 1 86 ? 15.131 13.957 29.736 1.00 15.49 171 ASP B N 1
ATOM 1353 C CA . ASP B 1 86 ? 15.405 13.081 30.872 1.00 17.33 171 ASP B CA 1
ATOM 1354 C C . ASP B 1 86 ? 16.368 13.712 31.874 1.00 17.27 171 ASP B C 1
ATOM 1355 O O . ASP B 1 86 ? 16.417 13.307 33.037 1.00 19.28 171 ASP B O 1
ATOM 1360 N N . LYS B 1 87 ? 17.126 14.707 31.423 1.00 15.63 172 LYS B N 1
ATOM 1361 C CA . LYS B 1 87 ? 18.093 15.379 32.284 1.00 14.44 172 LYS B CA 1
ATOM 1362 C C . LYS B 1 87 ? 17.786 16.855 32.493 1.00 14.32 172 LYS B C 1
ATOM 1363 O O . LYS B 1 87 ? 18.284 17.470 33.436 1.00 15.10 172 LYS B O 1
ATOM 1369 N N . VAL B 1 88 ? 16.971 17.422 31.612 1.00 12.34 173 VAL B N 1
ATOM 1370 C CA . VAL B 1 88 ? 16.628 18.834 31.703 1.00 12.05 173 VAL B CA 1
ATOM 1371 C C . VAL B 1 88 ? 15.126 19.059 31.608 1.00 12.89 173 VAL B C 1
ATOM 1372 O O . VAL B 1 88 ? 14.544 18.975 30.527 1.00 11.94 173 VAL B O 1
ATOM 1376 N N . CYS B 1 89 ? 14.500 19.343 32.746 1.00 13.24 174 CYS B N 1
ATOM 1377 C CA . CYS B 1 89 ? 13.063 19.591 32.790 1.00 14.33 174 CYS B CA 1
ATOM 1378 C C . CYS B 1 89 ? 12.786 20.814 33.654 1.00 15.87 174 CYS B C 1
ATOM 1379 O O . CYS B 1 89 ? 13.343 20.950 34.744 1.00 15.92 174 CYS B O 1
ATOM 1382 N N . SER B 1 90 ? 11.925 21.695 33.158 1.00 17.90 175 SER B N 1
ATOM 1383 C CA . SER B 1 90 ? 11.569 22.920 33.864 1.00 20.64 175 SER B CA 1
ATOM 1384 C C . SER B 1 90 ? 10.438 22.682 34.857 1.00 22.35 175 SER B C 1
ATOM 1385 O O . SER B 1 90 ? 10.082 23.577 35.624 1.00 24.67 175 SER B O 1
ATOM 1388 N N . ASN B 1 91 ? 9.867 21.482 34.828 1.00 24.45 176 ASN B N 1
ATOM 1389 C CA . ASN B 1 91 ? 8.770 21.132 35.725 1.00 26.50 176 ASN B CA 1
ATOM 1390 C C . ASN B 1 91 ? 7.518 21.959 35.440 1.00 27.12 176 ASN B C 1
ATOM 1391 O O . ASN B 1 91 ? 6.709 22.210 36.335 1.00 26.50 176 ASN B O 1
ATOM 1396 N N . THR B 1 92 ? 7.364 22.382 34.188 1.00 26.80 177 THR B N 1
ATOM 1397 C CA . THR B 1 92 ? 6.207 23.171 33.783 1.00 27.21 177 THR B CA 1
ATOM 1398 C C . THR B 1 92 ? 5.639 22.636 32.473 1.00 27.12 177 THR B C 1
ATOM 1399 O O . THR B 1 92 ? 4.779 23.262 31.854 1.00 28.20 177 THR B O 1
ATOM 1403 N N . CYS B 1 93 ? 6.130 21.471 32.061 1.00 26.87 178 CYS B N 1
ATOM 1404 C CA . CYS B 1 93 ? 5.684 20.835 30.828 1.00 26.15 178 CYS B CA 1
ATOM 1405 C C . CYS B 1 93 ? 4.386 20.056 31.024 1.00 28.05 178 CYS B C 1
ATOM 1406 O O . CYS B 1 93 ? 3.510 20.153 30.139 1.00 30.03 178 CYS B O 1
#

B-factor: mean 16.73, std 8.14, range [6.45, 48.35]